Protein AF-A0A2D4ELD4-F1 (afdb_monomer)

Organism: Micrurus corallinus (NCBI:txid54390)

Radius of gyration: 29.19 Å; Cα contacts (8 Å, |Δi|>4): 204; chains: 1; bounding box: 62×41×99 Å

Secondary structure (DSSP, 8-state):
-------------EEE---PPPS---S----EEPPPPEEEEEEEETTEEEEEEEE-SSPPPEEEEEEESGGGTTT--TT-TTHHHHHHHHHHHHHHHHHHHHHHH--S-TTS-SSPEEEEEEE-TTTPPPP-HHHHHHTTTTT-S-GGGSEEEE---------S-S--HHHHS---S-S-----HHHHHHHHHHHHHHHHHHHHS-----------

Mean predicted aligned error: 17.78 Å

pLDDT: mean 70.69, std 23.07, range [27.36, 95.31]

Foldseek 3Di:
DDDDPPPDDFPFDKDFDDDDDDPDPDDDQDWDWDPFTWIWGWDDDDPDIDTDTHGDPLDATETETEAEPVVPCVQAPLPDPCRQVSVLVVLVVVVVVVLVVSVVPPPVPPNYDQAHHAEYEYAQPPNDDHDDLVVVLVVCVPRHPCSSHNYHYDYPDPPPPPPPPPPPPVVVVPDPPDDDDDPDPVVVVVVVVVVVVVVVVVVVVDDDDPDPDDDD

Structure (mmCIF, N/CA/C/O backbone):
data_AF-A0A2D4ELD4-F1
#
_entry.id   AF-A0A2D4ELD4-F1
#
loop_
_atom_site.group_PDB
_atom_site.id
_atom_site.type_symbol
_atom_site.label_atom_id
_atom_site.label_alt_id
_atom_site.label_comp_id
_atom_site.label_asym_id
_atom_site.label_entity_id
_atom_site.label_seq_id
_atom_site.pdbx_PDB_ins_code
_atom_site.Cartn_x
_atom_site.Cartn_y
_atom_site.Cartn_z
_atom_site.occupancy
_atom_site.B_iso_or_equiv
_atom_site.auth_seq_id
_atom_site.auth_comp_id
_atom_site.auth_asym_id
_atom_site.auth_atom_id
_atom_site.pdbx_PDB_model_num
ATOM 1 N N . LEU A 1 1 ? -46.818 -0.967 51.568 1.00 36.88 1 LEU A N 1
ATOM 2 C CA . LEU A 1 1 ? -46.514 -0.219 50.326 1.00 36.88 1 LEU A CA 1
ATOM 3 C C . LEU A 1 1 ? -45.011 -0.311 50.073 1.00 36.88 1 LEU A C 1
ATOM 5 O O . LEU A 1 1 ? -44.267 0.551 50.510 1.00 36.88 1 LEU A O 1
ATOM 9 N N . LEU A 1 2 ? -44.558 -1.412 49.470 1.00 29.20 2 LEU A N 1
ATOM 10 C CA . LEU A 1 2 ? -43.165 -1.604 49.054 1.00 29.20 2 LEU A CA 1
ATOM 11 C C . LEU A 1 2 ? -43.092 -1.267 47.564 1.00 29.20 2 LEU A C 1
ATOM 13 O O . LEU A 1 2 ? -43.705 -1.964 46.756 1.00 29.20 2 LEU A O 1
ATOM 17 N N . SER A 1 3 ? -42.409 -0.177 47.205 1.00 34.44 3 SER A N 1
ATOM 18 C CA . SER A 1 3 ? -42.097 0.119 45.809 1.00 34.44 3 SER A CA 1
ATOM 19 C C . SER A 1 3 ? -40.917 -0.753 45.383 1.00 34.44 3 SER A C 1
ATOM 21 O O . SER A 1 3 ? -39.808 -0.648 45.900 1.00 34.44 3 SER A O 1
ATOM 23 N N . VAL A 1 4 ? -41.174 -1.669 44.456 1.00 32.81 4 VAL A N 1
ATOM 24 C CA . VAL A 1 4 ? -40.126 -2.439 43.786 1.00 32.81 4 VAL A CA 1
ATOM 25 C C . VAL A 1 4 ? -39.600 -1.565 42.644 1.00 32.81 4 VAL A C 1
ATOM 27 O O . VAL A 1 4 ? -40.393 -1.192 41.775 1.00 32.81 4 VAL A O 1
ATOM 30 N N . PRO A 1 5 ? -38.306 -1.199 42.601 1.00 41.09 5 PRO A N 1
ATOM 31 C CA . PRO A 1 5 ? -37.755 -0.519 41.443 1.00 41.09 5 PRO A CA 1
ATOM 32 C C . PRO A 1 5 ? -37.626 -1.548 40.317 1.00 41.09 5 PRO A C 1
ATOM 34 O O . PRO A 1 5 ? -36.858 -2.505 40.409 1.00 41.09 5 PRO A O 1
ATOM 37 N N . PHE A 1 6 ? -38.417 -1.373 39.260 1.00 31.52 6 PHE A N 1
ATOM 38 C CA . PHE A 1 6 ? -38.327 -2.174 38.044 1.00 31.52 6 PHE A CA 1
ATOM 39 C C . PHE A 1 6 ? -36.999 -1.836 37.352 1.00 31.52 6 PHE A C 1
ATOM 41 O O . PHE A 1 6 ? -36.872 -0.838 36.641 1.00 31.52 6 PHE A O 1
ATOM 48 N N . LEU A 1 7 ? -35.976 -2.640 37.634 1.00 34.56 7 LEU A N 1
ATOM 49 C CA . LEU A 1 7 ? -34.669 -2.572 37.000 1.00 34.56 7 LEU A CA 1
ATOM 50 C C . LEU A 1 7 ? -34.830 -3.076 35.555 1.00 34.56 7 LEU A C 1
ATOM 52 O O . LEU A 1 7 ? -34.713 -4.268 35.280 1.00 34.56 7 LEU A O 1
ATOM 56 N N . LEU A 1 8 ? -35.175 -2.181 34.627 1.00 34.22 8 LEU A N 1
ATOM 57 C CA . LEU A 1 8 ? -35.147 -2.501 33.200 1.00 34.22 8 LEU A CA 1
ATOM 58 C C . LEU A 1 8 ? -33.696 -2.829 32.811 1.00 34.22 8 LEU A C 1
ATOM 60 O O . LEU A 1 8 ? -32.812 -1.996 33.036 1.00 34.22 8 LEU A O 1
ATOM 64 N N . PRO A 1 9 ? -33.416 -4.007 32.230 1.00 33.72 9 PRO A N 1
ATOM 65 C CA . PRO A 1 9 ? -32.076 -4.320 31.770 1.00 33.72 9 PRO A CA 1
ATOM 66 C C . PRO A 1 9 ? -31.734 -3.387 30.604 1.00 33.72 9 PRO A C 1
ATOM 68 O O . PRO A 1 9 ? -32.398 -3.383 29.568 1.00 33.72 9 PRO A O 1
ATOM 71 N N . LEU A 1 10 ? -30.687 -2.578 30.777 1.00 34.25 10 LEU A N 1
ATOM 72 C CA . LEU A 1 10 ? -30.009 -1.885 29.685 1.00 34.25 10 LEU A CA 1
ATOM 73 C C . LEU A 1 10 ? -29.454 -2.951 28.730 1.00 34.25 10 LEU A C 1
ATOM 75 O O . LEU A 1 10 ? -28.360 -3.474 28.931 1.00 34.25 10 LEU A O 1
ATOM 79 N N . VAL A 1 11 ? -30.224 -3.302 27.700 1.00 35.06 11 VAL A N 1
ATOM 80 C CA . VAL A 1 11 ? -29.763 -4.182 26.623 1.00 35.06 11 VAL A CA 1
ATOM 81 C C . VAL A 1 11 ? -28.744 -3.400 25.798 1.00 35.06 11 VAL A C 1
ATOM 83 O O . VAL A 1 11 ? -29.091 -2.602 24.930 1.00 35.06 11 VAL A O 1
ATOM 86 N N . SER A 1 12 ? -27.464 -3.589 26.111 1.00 33.62 12 SER A N 1
ATOM 87 C CA . SER A 1 12 ? -26.359 -3.013 25.352 1.00 33.62 12 SER A CA 1
ATOM 88 C C . SER A 1 12 ? -26.021 -3.951 24.191 1.00 33.62 12 SER A C 1
ATOM 90 O O . SER A 1 12 ? -25.321 -4.947 24.359 1.00 33.62 12 SER A O 1
ATOM 92 N N . ALA A 1 13 ? -26.574 -3.675 23.009 1.00 41.09 13 ALA A N 1
ATOM 93 C CA . ALA A 1 13 ? -26.257 -4.418 21.793 1.00 41.09 13 ALA A CA 1
ATOM 94 C C . ALA A 1 13 ? -25.014 -3.813 21.120 1.00 41.09 13 ALA A C 1
ATOM 96 O O . ALA A 1 13 ? -24.980 -2.621 20.807 1.00 41.09 13 ALA A O 1
ATOM 97 N N . LYS A 1 14 ? -23.986 -4.635 20.892 1.00 34.94 14 LYS A N 1
ATOM 98 C CA . LYS A 1 14 ? -22.747 -4.239 20.213 1.00 34.94 14 LYS A CA 1
ATOM 99 C C . LYS A 1 14 ? -22.919 -4.450 18.710 1.00 34.94 14 LYS A C 1
ATOM 101 O O . LYS A 1 14 ? -22.847 -5.578 18.235 1.00 34.94 14 LYS A O 1
ATOM 106 N N . VAL A 1 15 ? -23.151 -3.374 17.961 1.00 39.78 15 VAL A N 1
ATOM 107 C CA . VAL A 1 15 ? -23.242 -3.432 16.493 1.00 39.78 15 VAL A CA 1
ATOM 108 C C . VAL A 1 15 ? -21.879 -3.063 15.906 1.00 39.78 15 VAL A C 1
ATOM 110 O O . VAL A 1 15 ? -21.360 -1.972 16.154 1.00 39.78 15 VAL A O 1
ATOM 113 N N . CYS A 1 16 ? -21.273 -3.991 15.162 1.00 33.97 16 CYS A N 1
ATOM 114 C CA . CYS A 1 16 ? -20.028 -3.763 14.431 1.00 33.97 16 CYS A CA 1
ATOM 115 C C . CYS A 1 16 ? -20.382 -3.279 13.018 1.00 33.97 16 CYS A C 1
ATOM 117 O O . CYS A 1 16 ? -20.839 -4.064 12.193 1.00 33.97 16 CYS A O 1
ATOM 119 N N . GLY A 1 17 ? -20.249 -1.976 12.764 1.00 36.72 17 GLY A N 1
ATOM 120 C CA . GLY A 1 17 ? -20.479 -1.403 11.438 1.00 36.72 17 GLY A CA 1
ATOM 121 C C . GLY A 1 17 ? -19.235 -1.556 10.566 1.00 36.72 17 GLY A C 1
ATOM 122 O O . GLY A 1 17 ? -18.156 -1.111 10.958 1.00 36.72 17 GLY A O 1
ATOM 123 N N . TYR A 1 18 ? -19.376 -2.168 9.391 1.00 37.66 18 TYR A N 1
ATOM 124 C CA . TYR A 1 18 ? -18.369 -2.081 8.336 1.00 37.66 18 TYR A CA 1
ATOM 125 C C . TYR A 1 18 ? -18.560 -0.753 7.600 1.00 37.66 18 TYR A C 1
ATOM 127 O O . TYR A 1 18 ? -19.674 -0.407 7.217 1.00 37.66 18 TYR A O 1
ATOM 135 N N . SER A 1 19 ? -17.487 0.017 7.437 1.00 40.38 19 SER A N 1
ATOM 136 C CA . SER A 1 19 ? -17.471 1.153 6.521 1.00 40.38 19 SER A CA 1
ATOM 137 C C . SER A 1 19 ? -17.323 0.618 5.097 1.00 40.38 19 SER A C 1
ATOM 139 O O . SER A 1 19 ? -16.260 0.098 4.752 1.00 40.38 19 SER A O 1
ATOM 141 N N . GLU A 1 20 ? -18.378 0.714 4.289 1.00 33.44 20 GLU A N 1
ATOM 142 C CA . GLU A 1 20 ? -18.279 0.524 2.841 1.00 33.44 20 GLU A CA 1
ATOM 143 C C . GLU A 1 20 ? -17.456 1.676 2.255 1.00 33.44 20 GLU A C 1
ATOM 145 O O . GLU A 1 20 ? -17.732 2.849 2.514 1.00 33.44 20 GLU A O 1
ATOM 150 N N . VAL A 1 21 ? -16.406 1.338 1.506 1.00 39.34 21 VAL A N 1
ATOM 151 C CA . VAL A 1 21 ? -15.649 2.312 0.715 1.00 39.34 21 VAL A CA 1
ATOM 152 C C . VAL A 1 21 ? -16.499 2.615 -0.524 1.00 39.34 21 VAL A C 1
ATOM 154 O O . VAL A 1 21 ? -16.834 1.675 -1.247 1.00 39.34 21 VAL A O 1
ATOM 157 N N . PRO A 1 22 ? -16.909 3.873 -0.767 1.00 32.88 22 PRO A N 1
ATOM 158 C CA . PRO A 1 22 ? -17.771 4.191 -1.896 1.00 32.88 22 PRO A CA 1
ATOM 159 C C . PRO A 1 22 ? -17.071 3.865 -3.229 1.00 32.88 22 PRO A C 1
ATOM 161 O O . PRO A 1 22 ? -15.888 4.162 -3.384 1.00 32.88 22 PRO A O 1
ATOM 164 N N . PRO A 1 23 ? -17.787 3.308 -4.224 1.00 34.88 23 PRO A N 1
ATOM 165 C CA . PRO A 1 23 ? -17.206 2.862 -5.496 1.00 34.88 23 PRO A CA 1
ATOM 166 C C . PRO A 1 23 ? -16.786 4.002 -6.447 1.00 34.88 23 PRO A C 1
ATOM 168 O O . PRO A 1 23 ? -16.441 3.739 -7.594 1.00 34.88 23 PRO A O 1
ATOM 171 N N . HIS A 1 24 ? -16.815 5.262 -6.004 1.00 33.91 24 HIS A N 1
ATOM 172 C CA . HIS A 1 24 ? -16.542 6.437 -6.834 1.00 33.91 24 HIS A CA 1
ATOM 173 C C . HIS A 1 24 ? -15.467 7.342 -6.213 1.00 33.91 24 HIS A C 1
ATOM 175 O O . HIS A 1 24 ? -15.699 8.504 -5.904 1.00 33.91 24 HIS A O 1
ATOM 181 N N . CYS A 1 25 ? -14.254 6.822 -6.053 1.00 36.59 25 CYS A N 1
ATOM 182 C CA . CYS A 1 25 ? -13.061 7.662 -5.937 1.00 36.59 25 CYS A CA 1
ATOM 183 C C . CYS A 1 25 ? -12.249 7.516 -7.226 1.00 36.59 25 CYS A C 1
ATOM 185 O O . CYS A 1 25 ? -11.195 6.895 -7.249 1.00 36.59 25 CYS A O 1
ATOM 187 N N . GLN A 1 26 ? -12.793 8.035 -8.328 1.00 35.34 26 GLN A N 1
ATOM 188 C CA . GLN A 1 26 ? -11.991 8.381 -9.498 1.00 35.34 26 GLN A CA 1
ATOM 189 C C . GLN A 1 26 ? -11.556 9.838 -9.323 1.00 35.34 26 GLN A C 1
ATOM 191 O O . GLN A 1 26 ? -12.389 10.682 -9.005 1.00 35.34 26 GLN A O 1
ATOM 196 N N . ALA A 1 27 ? -10.266 10.099 -9.536 1.00 34.25 27 ALA A N 1
ATOM 197 C CA . ALA A 1 27 ? -9.602 11.401 -9.464 1.00 34.25 27 ALA A CA 1
ATOM 198 C C . ALA A 1 27 ? -9.399 11.971 -8.050 1.00 34.25 27 ALA A C 1
ATOM 200 O O . ALA A 1 27 ? -10.197 12.754 -7.555 1.00 34.25 27 ALA A O 1
ATOM 201 N N . VAL A 1 28 ? -8.307 11.563 -7.403 1.00 27.36 28 VAL A N 1
ATOM 202 C CA . VAL A 1 28 ? -7.087 12.354 -7.120 1.00 27.36 28 VAL A CA 1
ATOM 203 C C . VAL A 1 28 ? -6.057 11.310 -6.672 1.00 27.36 28 VAL A C 1
ATOM 205 O O . VAL A 1 28 ? -6.444 10.384 -5.961 1.00 27.36 28 VAL A O 1
ATOM 208 N N . ASN A 1 29 ? -4.776 11.442 -7.037 1.00 38.19 29 ASN A N 1
ATOM 209 C CA . ASN A 1 29 ? -3.648 10.703 -6.438 1.00 38.19 29 ASN A CA 1
ATOM 210 C C . ASN A 1 29 ? -3.524 11.028 -4.933 1.00 38.19 29 ASN A C 1
ATOM 212 O O . ASN A 1 29 ? -2.570 11.660 -4.485 1.00 38.19 29 ASN A O 1
ATOM 216 N N . SER A 1 30 ? -4.553 10.702 -4.157 1.00 42.53 30 SER A N 1
ATOM 217 C CA . SER A 1 30 ? -4.676 11.000 -2.744 1.00 42.53 30 SER A CA 1
ATOM 218 C C . SER A 1 30 ? -4.534 9.700 -1.977 1.00 42.53 30 SER A C 1
ATOM 220 O O . SER A 1 30 ? -5.268 8.738 -2.180 1.00 42.53 30 SER A O 1
ATOM 222 N N . PHE A 1 31 ? -3.536 9.682 -1.106 1.00 49.78 31 PHE A N 1
ATOM 223 C CA . PHE A 1 31 ? -3.329 8.670 -0.086 1.00 49.78 31 PHE A CA 1
ATOM 224 C C . PHE A 1 31 ? -4.636 8.445 0.693 1.00 49.78 31 PHE A C 1
ATOM 226 O O . PHE A 1 31 ? -5.111 9.349 1.387 1.00 49.78 31 PHE A O 1
ATOM 233 N N . VAL A 1 32 ? -5.230 7.252 0.579 1.00 56.06 32 VAL A N 1
ATOM 234 C CA . VAL A 1 32 ? -6.481 6.918 1.272 1.00 56.06 32 VAL A CA 1
ATOM 235 C C . VAL A 1 32 ? -6.143 6.146 2.541 1.00 56.06 32 VAL A C 1
ATOM 237 O O . VAL A 1 32 ? -5.843 4.950 2.520 1.00 56.06 32 VAL A O 1
ATOM 240 N N . SER A 1 33 ? -6.224 6.822 3.688 1.00 57.97 33 SER A N 1
ATOM 241 C CA . SER A 1 33 ? -6.280 6.119 4.967 1.00 57.97 33 SER A CA 1
ATOM 242 C C . SER A 1 33 ? -7.662 5.484 5.116 1.00 57.97 33 SER A C 1
ATOM 244 O O . SER A 1 33 ? -8.698 6.139 4.976 1.00 57.97 33 SER A O 1
ATOM 246 N N . ILE A 1 34 ? -7.699 4.174 5.365 1.00 64.25 34 ILE A N 1
ATOM 247 C CA . ILE A 1 34 ? -8.971 3.464 5.533 1.00 64.25 34 ILE A CA 1
ATOM 248 C C . ILE A 1 34 ? -9.661 4.035 6.782 1.00 64.25 34 ILE A C 1
ATOM 250 O O . ILE A 1 34 ? -9.017 4.116 7.836 1.00 64.25 34 ILE A O 1
ATOM 254 N N . PRO A 1 35 ? -10.951 4.422 6.704 1.00 64.81 35 PRO A N 1
ATOM 255 C CA . PRO A 1 35 ? -11.650 5.033 7.825 1.00 64.81 35 PRO A CA 1
ATOM 256 C C . PRO A 1 35 ? -11.578 4.137 9.061 1.00 64.81 35 PRO A C 1
ATOM 258 O O . PRO A 1 35 ? -11.745 2.915 8.996 1.00 64.81 35 PRO A O 1
ATOM 261 N N . SER A 1 36 ? -11.311 4.760 10.209 1.00 70.81 36 SER A N 1
ATOM 262 C CA . SER A 1 36 ? -11.137 4.044 11.465 1.00 70.81 36 SER A CA 1
ATOM 263 C C . SER A 1 36 ? -12.384 3.226 11.796 1.00 70.81 36 SER A C 1
ATOM 265 O O . SER A 1 36 ? -13.529 3.664 11.640 1.00 70.81 36 SER A O 1
ATOM 267 N N . ARG A 1 37 ? -12.172 1.988 12.247 1.00 81.50 37 ARG A N 1
ATOM 268 C CA . ARG A 1 37 ? -13.283 1.129 12.658 1.00 81.50 37 ARG A CA 1
ATOM 269 C C . ARG A 1 37 ? -13.837 1.639 13.982 1.00 81.50 37 ARG A C 1
ATOM 271 O O . ARG A 1 37 ? -13.091 1.938 14.915 1.00 81.50 37 ARG A O 1
ATOM 278 N N . HIS A 1 38 ? -15.157 1.694 14.068 1.00 85.50 38 HIS A N 1
ATOM 279 C CA . HIS A 1 38 ? -15.871 2.125 15.260 1.00 85.50 38 HIS A CA 1
ATOM 280 C C . HIS A 1 38 ? -16.809 1.018 15.729 1.00 85.50 38 HIS A C 1
ATOM 282 O O . HIS A 1 38 ? -17.343 0.251 14.929 1.00 85.50 38 HIS A O 1
ATOM 288 N N . VAL A 1 39 ? -17.050 0.969 17.033 1.00 89.62 39 VAL A N 1
ATOM 289 C CA . VAL A 1 39 ? -18.194 0.257 17.604 1.00 89.62 39 VAL A CA 1
ATOM 290 C C . VAL A 1 39 ? -19.265 1.270 17.980 1.00 89.62 39 VAL A C 1
ATOM 292 O O . VAL A 1 39 ? -18.962 2.362 18.458 1.00 89.62 39 VAL A O 1
ATOM 295 N N . GLY A 1 40 ? -20.524 0.930 17.720 1.00 90.25 40 GLY A N 1
ATOM 296 C CA . GLY A 1 40 ? -21.661 1.741 18.136 1.00 90.25 40 GLY A CA 1
ATOM 297 C C . GLY A 1 40 ? -22.172 1.278 19.493 1.00 90.25 40 GLY A C 1
ATOM 298 O O . GLY A 1 40 ? -22.533 0.112 19.641 1.00 90.25 40 GLY A O 1
ATOM 299 N N . LEU A 1 41 ? -22.230 2.184 20.466 1.00 92.56 41 LEU A N 1
ATOM 300 C CA . LEU A 1 41 ? -23.009 1.998 21.681 1.00 92.56 41 LEU A CA 1
ATOM 301 C C . LEU A 1 41 ? -24.417 2.535 21.436 1.00 92.56 41 LEU A C 1
ATOM 303 O O . LEU A 1 41 ? -24.623 3.731 21.224 1.00 92.56 41 LEU A O 1
ATOM 307 N N . LEU A 1 42 ? -25.382 1.628 21.424 1.00 94.06 42 LEU A N 1
ATOM 308 C CA . LEU A 1 42 ? -26.770 1.943 21.157 1.00 94.06 42 LEU A CA 1
ATOM 309 C C . LEU A 1 42 ? -27.526 2.202 22.466 1.00 94.06 42 LEU A C 1
ATOM 311 O O . LEU A 1 42 ? -27.646 1.317 23.308 1.00 94.06 42 LEU A O 1
ATOM 315 N N . HIS A 1 43 ? -28.078 3.403 22.610 1.00 92.50 43 HIS A N 1
ATOM 316 C CA . HIS A 1 43 ? -29.010 3.762 23.670 1.00 92.50 43 HIS A CA 1
ATOM 317 C C . HIS A 1 43 ? -30.436 3.789 23.124 1.00 92.50 43 HIS A C 1
ATOM 319 O O . HIS A 1 43 ? -30.748 4.565 22.218 1.00 92.50 43 HIS A O 1
ATOM 325 N N . ILE A 1 44 ? -31.307 2.971 23.707 1.00 94.25 44 ILE A N 1
ATOM 326 C CA . ILE A 1 44 ? -32.741 2.964 23.420 1.00 94.25 44 ILE A CA 1
ATOM 327 C C . ILE A 1 44 ? -33.454 3.444 24.679 1.00 94.25 44 ILE A C 1
ATOM 329 O O . ILE A 1 44 ? -33.272 2.873 25.753 1.00 94.25 44 ILE A O 1
ATOM 333 N N . LYS A 1 45 ? -34.246 4.509 24.551 1.00 93.19 45 LYS A N 1
ATOM 334 C CA . LYS A 1 45 ? -35.138 4.980 25.612 1.00 93.19 45 LYS A CA 1
ATOM 335 C C . LYS A 1 45 ? -36.487 5.323 24.993 1.00 93.19 45 LYS A C 1
ATOM 337 O O . LYS A 1 45 ? -36.564 6.163 24.096 1.00 93.19 45 LYS A O 1
ATOM 342 N N . ASP A 1 46 ? -37.533 4.652 25.458 1.00 92.56 46 ASP A N 1
ATOM 343 C CA . ASP A 1 46 ? -38.879 4.709 24.884 1.00 92.56 46 ASP A CA 1
ATOM 344 C C . ASP A 1 46 ? -38.858 4.401 23.372 1.00 92.56 46 ASP A C 1
ATOM 346 O O . ASP A 1 46 ? -38.443 3.320 22.961 1.00 92.56 46 ASP A O 1
ATOM 350 N N . LYS A 1 47 ? -39.260 5.364 22.533 1.00 90.94 47 LYS A N 1
ATOM 351 C CA . LYS A 1 47 ? -39.215 5.293 21.060 1.00 90.94 47 LYS A CA 1
ATOM 352 C C . LYS A 1 47 ? -38.037 6.068 20.450 1.00 90.94 47 LYS A C 1
ATOM 354 O O . LYS A 1 47 ? -38.036 6.334 19.251 1.00 90.94 47 LYS A O 1
ATOM 359 N N . LYS A 1 48 ? -37.059 6.493 21.258 1.00 91.25 48 LYS A N 1
ATOM 360 C CA . LYS A 1 48 ? -35.887 7.255 20.803 1.00 91.25 48 LYS A CA 1
ATOM 361 C C . LYS A 1 48 ? -34.644 6.372 20.817 1.00 91.25 48 LYS A C 1
ATOM 363 O O . LYS A 1 48 ? -34.318 5.741 21.822 1.00 91.25 48 LYS A O 1
ATOM 368 N N . MET A 1 49 ? -33.939 6.375 19.693 1.00 93.62 49 MET A N 1
ATOM 369 C CA . MET A 1 49 ? -32.706 5.629 19.466 1.00 93.62 49 MET A CA 1
ATOM 370 C C . MET A 1 49 ? -31.545 6.618 19.328 1.00 93.62 49 MET A C 1
ATOM 372 O O . MET A 1 49 ? -31.627 7.558 18.539 1.00 93.62 49 MET A O 1
ATOM 376 N N . LYS A 1 50 ? -30.461 6.425 20.084 1.00 94.06 50 LYS A N 1
ATOM 377 C CA . LYS A 1 50 ? -29.227 7.214 19.968 1.00 94.06 50 LYS A CA 1
ATOM 378 C C . LYS A 1 50 ? -28.033 6.277 19.869 1.00 94.06 50 LYS A C 1
ATOM 380 O O . LYS A 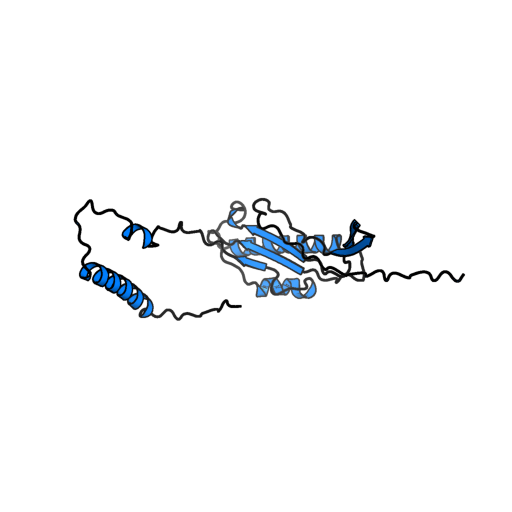1 50 ? -27.812 5.469 20.762 1.00 94.06 50 LYS A O 1
ATOM 385 N N . VAL A 1 51 ? -27.240 6.411 18.811 1.00 93.69 51 VAL A N 1
ATOM 386 C CA . VAL A 1 51 ? -25.993 5.654 18.640 1.00 93.69 51 VAL A CA 1
ATOM 387 C C . VAL A 1 51 ? -24.815 6.559 18.975 1.00 93.69 51 VAL A C 1
ATOM 389 O O . VAL A 1 51 ? -24.622 7.595 18.342 1.00 93.69 51 VAL A O 1
ATOM 392 N N . GLN A 1 52 ? -24.012 6.166 19.957 1.00 93.88 52 GLN A N 1
ATOM 393 C CA . GLN A 1 52 ? -22.723 6.778 20.252 1.00 93.88 52 GLN A CA 1
ATOM 394 C C . GLN A 1 52 ? -21.619 5.974 19.562 1.00 93.88 52 GLN A C 1
ATOM 396 O O . GLN A 1 52 ? -21.483 4.775 19.789 1.00 93.88 52 GLN A O 1
ATOM 401 N N . LYS A 1 53 ? -20.816 6.623 18.717 1.00 93.12 53 LYS A N 1
ATOM 402 C CA . LYS A 1 53 ? -19.669 5.982 18.060 1.00 93.12 53 LYS A CA 1
ATOM 403 C C . LYS A 1 53 ? -18.468 5.990 19.006 1.00 93.12 53 LYS A C 1
ATOM 405 O O . LYS A 1 53 ? -18.130 7.034 19.554 1.00 93.12 53 LYS A O 1
ATOM 410 N N . ILE A 1 54 ? -17.821 4.841 19.172 1.00 89.62 54 ILE A N 1
ATOM 411 C CA . ILE A 1 54 ? -16.599 4.675 19.962 1.00 89.62 54 ILE A CA 1
ATOM 412 C C . ILE A 1 54 ? -15.517 4.115 19.024 1.00 89.62 54 ILE A C 1
ATOM 414 O O . ILE A 1 54 ? -15.705 3.023 18.480 1.00 89.62 54 ILE A O 1
ATOM 418 N N . PRO A 1 55 ? -14.409 4.837 18.787 1.00 87.50 55 PRO A N 1
ATOM 419 C CA . PRO A 1 55 ? -13.343 4.365 17.909 1.00 87.50 55 PRO A CA 1
ATOM 420 C C . PRO A 1 55 ? -12.597 3.185 18.537 1.00 87.50 55 PRO A C 1
ATOM 422 O O . PRO A 1 55 ? -12.313 3.172 19.737 1.00 87.50 55 PRO A O 1
ATOM 425 N N . LEU A 1 56 ? -12.263 2.187 17.720 1.00 86.44 56 LEU A N 1
ATOM 426 C CA . LEU A 1 56 ? -11.457 1.057 18.161 1.00 86.44 56 LEU A CA 1
ATOM 427 C C . LEU A 1 56 ? -9.972 1.409 18.119 1.00 86.44 56 LEU A C 1
ATOM 429 O O . LEU A 1 56 ? -9.420 1.725 17.071 1.00 86.44 56 LEU A O 1
ATOM 433 N N . GLN A 1 57 ? -9.319 1.280 19.268 1.00 83.56 57 GLN A N 1
ATOM 434 C CA . GLN A 1 57 ? -7.892 1.554 19.438 1.00 83.56 57 GLN A CA 1
ATOM 435 C C . GLN A 1 57 ? -6.983 0.359 19.103 1.00 83.56 57 GLN A C 1
ATOM 437 O O . GLN A 1 57 ? -5.787 0.526 18.905 1.00 83.56 57 GLN A O 1
ATOM 442 N N . THR A 1 58 ? -7.539 -0.854 19.046 1.00 85.00 58 THR A N 1
ATOM 443 C CA . THR A 1 58 ? -6.795 -2.109 18.824 1.00 85.00 58 THR A CA 1
ATOM 444 C C . THR A 1 58 ? -6.652 -2.479 17.348 1.00 85.00 58 THR A C 1
ATOM 446 O O . THR A 1 58 ? -6.119 -3.535 17.012 1.00 85.00 58 THR A O 1
ATOM 449 N N . VAL A 1 59 ? -7.190 -1.660 16.446 1.00 86.44 59 VAL A N 1
ATOM 450 C CA . VAL A 1 59 ? -7.219 -1.968 15.017 1.00 86.44 59 VAL A CA 1
ATOM 451 C C . VAL A 1 59 ? -5.865 -1.631 14.411 1.00 86.44 59 VAL A C 1
ATOM 453 O O . VAL A 1 59 ? -5.364 -0.515 14.556 1.00 86.44 59 VAL A O 1
ATOM 456 N N . ARG A 1 60 ? -5.279 -2.615 13.721 1.00 88.69 60 ARG A N 1
ATOM 457 C CA . ARG A 1 60 ? -4.045 -2.435 12.957 1.00 88.69 60 ARG A CA 1
ATOM 458 C C . ARG A 1 60 ? -4.293 -1.408 11.840 1.00 88.69 60 ARG A C 1
ATOM 460 O O . ARG A 1 60 ? -5.239 -1.613 11.074 1.00 88.69 60 ARG A O 1
ATOM 467 N N . PRO A 1 61 ? -3.488 -0.336 11.739 1.00 86.94 61 PRO A N 1
ATOM 468 C CA . PRO A 1 61 ? -3.583 0.619 10.641 1.00 86.94 61 PRO A CA 1
ATOM 469 C C . PRO A 1 61 ? -3.478 -0.075 9.286 1.00 86.94 61 PRO A C 1
ATOM 471 O O . PRO A 1 61 ? -2.691 -1.013 9.131 1.00 86.94 61 PRO A O 1
ATOM 474 N N . PHE A 1 62 ? -4.260 0.393 8.317 1.00 89.94 62 PHE A N 1
ATOM 475 C CA . PHE A 1 62 ? -4.195 -0.072 6.939 1.00 89.94 62 PHE A CA 1
ATOM 476 C C . PHE A 1 62 ? -4.139 1.126 5.995 1.00 89.94 62 PHE A C 1
ATOM 478 O O . PHE A 1 62 ? -5.034 1.974 6.009 1.00 89.94 62 PHE A O 1
ATOM 485 N N . TYR A 1 63 ? -3.075 1.175 5.203 1.00 90.31 63 TYR A N 1
ATOM 486 C CA . TYR A 1 63 ? -2.797 2.227 4.238 1.00 90.31 63 TYR A CA 1
ATOM 487 C C . TYR A 1 63 ? -2.901 1.663 2.833 1.00 90.31 63 TYR A C 1
ATOM 489 O O . TYR A 1 63 ? -2.318 0.616 2.538 1.00 90.31 63 TYR A O 1
ATOM 497 N N . LEU A 1 64 ? -3.663 2.351 1.989 1.00 90.31 64 LEU A N 1
ATOM 498 C CA . LEU A 1 64 ? -3.859 1.974 0.603 1.00 90.31 64 LEU A CA 1
ATOM 499 C C . LEU A 1 64 ? -3.642 3.185 -0.294 1.00 90.31 64 LEU A C 1
ATOM 501 O O . LEU A 1 64 ? -4.159 4.271 -0.032 1.00 90.31 64 LEU A O 1
ATOM 505 N N . GLU A 1 65 ? -2.892 2.975 -1.366 1.00 90.25 65 GLU A N 1
ATOM 506 C CA . GLU A 1 65 ? -2.665 3.999 -2.372 1.00 90.25 65 GLU A CA 1
ATOM 507 C C . GLU A 1 65 ? -2.650 3.388 -3.768 1.00 90.25 65 GLU A C 1
ATOM 509 O O . GLU A 1 65 ? -2.133 2.287 -3.970 1.00 90.25 65 GLU A O 1
ATOM 514 N N . ASP A 1 66 ? -3.239 4.110 -4.715 1.00 91.06 66 ASP A N 1
ATOM 515 C CA . ASP A 1 66 ? -3.289 3.735 -6.120 1.00 91.06 66 ASP A CA 1
ATOM 516 C C . ASP A 1 66 ? -2.271 4.589 -6.890 1.00 91.06 66 ASP A C 1
ATOM 518 O O . ASP A 1 66 ? -2.181 5.801 -6.694 1.00 91.06 66 ASP A O 1
ATOM 522 N N . LEU A 1 67 ? -1.493 3.948 -7.757 1.00 90.69 67 LEU A N 1
ATOM 523 C CA . LEU A 1 67 ? -0.502 4.573 -8.620 1.00 90.69 67 LEU A CA 1
ATOM 524 C C . LEU A 1 67 ? -0.778 4.172 -10.064 1.00 90.69 67 LEU A C 1
ATOM 526 O O . LEU A 1 67 ? -0.693 2.993 -10.407 1.00 90.69 67 LEU A O 1
ATOM 530 N N . VAL A 1 68 ? -1.045 5.156 -10.916 1.00 91.19 68 VAL A N 1
ATOM 531 C CA . VAL A 1 68 ? -1.180 4.952 -12.359 1.00 91.19 68 VAL A CA 1
ATOM 532 C C . VAL A 1 68 ? 0.126 5.351 -13.037 1.00 91.19 68 VAL A C 1
ATOM 534 O O . VAL A 1 68 ? 0.541 6.509 -12.968 1.00 91.19 68 VAL A O 1
ATOM 537 N N . LEU A 1 69 ? 0.801 4.392 -13.680 1.00 89.44 69 LEU A N 1
ATOM 538 C CA . LEU A 1 69 ? 2.075 4.671 -14.354 1.00 89.44 69 LEU A CA 1
ATOM 539 C C . LEU A 1 69 ? 1.882 5.549 -15.597 1.00 89.44 69 LEU A C 1
ATOM 541 O O . LEU A 1 69 ? 2.707 6.421 -15.859 1.00 89.44 69 LEU A O 1
ATOM 545 N N . ALA A 1 70 ? 0.769 5.370 -16.314 1.00 86.38 70 ALA A N 1
ATOM 546 C CA . ALA A 1 70 ? 0.438 6.145 -17.509 1.00 86.38 70 ALA A CA 1
ATOM 547 C C . ALA A 1 70 ? 0.253 7.652 -17.238 1.00 86.38 70 ALA A C 1
ATOM 549 O O . ALA A 1 70 ? 0.569 8.461 -18.105 1.00 86.38 70 ALA A O 1
ATOM 550 N N . ASP A 1 71 ? -0.196 8.034 -16.036 1.00 86.38 71 ASP A N 1
ATOM 551 C CA . ASP A 1 71 ? -0.421 9.439 -15.661 1.00 86.38 71 ASP A CA 1
ATOM 552 C C . ASP A 1 71 ? 0.889 10.228 -15.485 1.00 86.38 71 ASP A C 1
ATOM 554 O O . ASP A 1 71 ? 0.880 11.455 -15.464 1.00 86.38 71 ASP A O 1
ATOM 558 N N . ASN A 1 72 ? 2.023 9.535 -15.346 1.00 82.06 72 ASN A N 1
ATOM 559 C CA . ASN A 1 72 ? 3.325 10.121 -15.033 1.00 82.06 72 ASN A CA 1
ATOM 560 C C . ASN A 1 72 ? 4.317 9.901 -16.188 1.00 82.06 72 ASN A C 1
ATOM 562 O O . ASN A 1 72 ? 5.443 9.439 -15.982 1.00 82.06 72 ASN A O 1
ATOM 566 N N . SER A 1 73 ? 3.898 10.232 -17.413 1.00 74.75 73 SER A N 1
ATOM 567 C CA . SER A 1 73 ? 4.699 10.067 -18.637 1.00 74.75 73 SER A CA 1
ATOM 568 C C . SER A 1 73 ? 6.043 10.803 -18.611 1.00 74.75 73 SER A C 1
ATOM 570 O O . SER A 1 73 ? 6.984 10.387 -19.282 1.00 74.75 73 SER A O 1
ATOM 572 N N . ASP A 1 74 ? 6.153 11.867 -17.814 1.00 78.50 74 ASP A N 1
ATOM 573 C CA . ASP A 1 74 ? 7.385 12.652 -17.671 1.00 78.50 74 ASP A CA 1
ATOM 574 C C . ASP A 1 74 ? 8.468 11.899 -16.878 1.00 78.50 74 ASP A C 1
ATOM 576 O O . ASP A 1 74 ? 9.663 12.126 -17.066 1.00 78.50 74 ASP A O 1
ATOM 580 N N . LEU A 1 75 ? 8.050 10.993 -15.988 1.00 78.06 75 LEU A N 1
ATOM 581 C CA . LEU A 1 75 ? 8.929 10.212 -15.116 1.00 78.06 75 LEU A CA 1
ATOM 582 C C . LEU A 1 75 ? 9.172 8.800 -15.660 1.00 78.06 75 LEU A C 1
ATOM 584 O O . LEU A 1 75 ? 10.250 8.233 -15.458 1.00 78.06 75 LEU A O 1
ATOM 588 N N . PHE A 1 76 ? 8.187 8.228 -16.357 1.00 84.81 76 PHE A N 1
ATOM 589 C CA . PHE A 1 76 ? 8.230 6.851 -16.839 1.00 84.81 76 PHE A CA 1
ATOM 590 C C . PHE A 1 76 ? 8.128 6.803 -18.362 1.00 84.81 76 PHE A C 1
ATOM 592 O O . PHE A 1 76 ? 7.050 6.909 -18.940 1.00 84.81 76 PHE A O 1
ATOM 599 N N . LEU A 1 77 ? 9.270 6.580 -19.011 1.00 82.06 77 LEU A N 1
ATOM 600 C CA . LEU A 1 77 ? 9.353 6.360 -20.454 1.00 82.06 77 LEU A CA 1
ATOM 601 C C . LEU A 1 77 ? 9.371 4.850 -20.742 1.00 82.06 77 LEU A C 1
ATOM 603 O O . LEU A 1 77 ? 10.366 4.207 -20.393 1.00 82.06 77 LEU A O 1
ATOM 607 N N . PRO A 1 78 ? 8.332 4.274 -21.382 1.00 78.19 78 PRO A N 1
ATOM 608 C CA . PRO A 1 78 ? 8.250 2.832 -21.641 1.00 78.19 78 PRO A CA 1
ATOM 609 C C . PRO A 1 78 ? 9.436 2.281 -22.444 1.00 78.19 78 PRO A C 1
ATOM 611 O O . PRO A 1 78 ? 9.889 1.169 -22.195 1.00 78.19 78 PRO A O 1
ATOM 614 N N . ASP A 1 79 ? 9.978 3.084 -23.362 1.00 80.81 79 ASP A N 1
ATOM 615 C CA . ASP A 1 79 ? 11.063 2.677 -24.264 1.00 80.81 79 ASP A CA 1
ATOM 616 C C . ASP A 1 79 ? 12.442 2.631 -23.586 1.00 80.81 79 ASP A C 1
ATOM 618 O O . ASP A 1 79 ? 13.421 2.150 -24.164 1.00 80.81 79 ASP A O 1
ATOM 622 N N . ASN A 1 80 ? 12.562 3.145 -22.358 1.00 85.81 80 ASN A N 1
ATOM 623 C CA . ASN A 1 80 ? 13.838 3.176 -21.661 1.00 85.81 80 ASN A CA 1
ATOM 624 C C . ASN A 1 80 ? 14.116 1.816 -20.993 1.00 85.81 80 ASN A C 1
ATOM 626 O O . ASN A 1 80 ? 13.364 1.409 -20.108 1.00 85.81 80 ASN A O 1
ATOM 630 N N . PRO A 1 81 ? 15.247 1.143 -21.284 1.00 84.00 81 PRO A N 1
ATOM 631 C CA . PRO A 1 81 ? 15.580 -0.143 -20.663 1.00 84.00 81 PRO A CA 1
ATOM 632 C C . PRO A 1 81 ? 15.744 -0.073 -19.134 1.00 84.00 81 PRO A C 1
ATOM 634 O O . PRO A 1 81 ? 15.734 -1.102 -18.462 1.00 84.00 81 PRO A O 1
ATOM 637 N N . LYS A 1 82 ? 15.912 1.127 -18.560 1.00 89.12 82 LYS A N 1
ATOM 638 C CA . LYS A 1 82 ? 16.011 1.342 -17.108 1.00 89.12 82 LYS A CA 1
ATOM 639 C C . LYS A 1 82 ? 14.682 1.714 -16.446 1.00 89.12 82 LYS A C 1
ATOM 641 O O . LYS A 1 82 ? 14.662 1.879 -15.228 1.00 89.12 82 LYS A O 1
ATOM 646 N N . VAL A 1 83 ? 13.580 1.820 -17.193 1.00 90.19 83 VAL A N 1
ATOM 647 C CA . VAL A 1 83 ? 12.287 2.281 -16.660 1.00 90.19 83 VAL A CA 1
ATOM 648 C C . VAL A 1 83 ? 11.799 1.427 -15.491 1.00 90.19 83 VAL A C 1
ATOM 650 O O . VAL A 1 83 ? 11.347 1.964 -14.486 1.00 90.19 83 VAL A O 1
ATOM 653 N N . THR A 1 84 ? 11.993 0.108 -15.547 1.00 91.31 84 THR A N 1
ATOM 654 C CA . THR A 1 84 ? 11.593 -0.816 -14.476 1.00 91.31 84 THR A CA 1
ATOM 655 C C . THR A 1 84 ? 12.305 -0.520 -13.155 1.00 91.31 84 THR A C 1
ATOM 657 O O . THR A 1 84 ? 11.705 -0.661 -12.091 1.00 91.31 84 THR A O 1
ATOM 660 N N . GLN A 1 85 ? 13.570 -0.083 -13.203 1.00 91.88 85 GLN A N 1
ATOM 661 C CA . GLN A 1 85 ? 14.321 0.307 -12.003 1.00 91.88 85 GLN A CA 1
ATOM 662 C C . GLN A 1 85 ? 13.778 1.618 -11.434 1.00 91.88 85 GLN A C 1
ATOM 664 O O . GLN A 1 85 ? 13.502 1.686 -10.243 1.00 91.88 85 GLN A O 1
ATOM 669 N N . VAL A 1 86 ? 13.522 2.604 -12.297 1.00 92.31 86 VAL A N 1
ATOM 670 C CA . VAL A 1 86 ? 12.939 3.896 -11.901 1.00 92.31 86 VAL A CA 1
ATOM 671 C C . VAL A 1 86 ? 11.558 3.708 -11.262 1.00 92.31 86 VAL A C 1
ATOM 673 O O . VAL A 1 86 ? 11.286 4.273 -10.206 1.00 92.31 86 VAL A O 1
ATOM 676 N N . ILE A 1 87 ? 10.704 2.857 -11.842 1.00 92.69 87 ILE A N 1
ATOM 677 C CA . ILE A 1 87 ? 9.392 2.509 -11.274 1.00 92.69 87 ILE A CA 1
ATOM 678 C C . ILE A 1 87 ? 9.554 1.830 -9.911 1.00 92.69 87 ILE A C 1
ATOM 680 O O . ILE A 1 87 ? 8.817 2.137 -8.974 1.00 92.69 87 ILE A O 1
ATOM 684 N N . GLN A 1 88 ? 10.506 0.901 -9.784 1.00 93.75 88 GLN A N 1
ATOM 685 C CA . GLN A 1 88 ? 10.768 0.217 -8.520 1.00 93.75 88 GLN A CA 1
ATOM 686 C C . GLN A 1 88 ? 11.220 1.202 -7.435 1.00 93.75 88 GLN A C 1
ATOM 688 O O . GLN A 1 88 ? 10.733 1.116 -6.308 1.00 93.75 88 GLN A O 1
ATOM 693 N N . ASP A 1 89 ? 12.113 2.132 -7.769 1.00 93.56 89 ASP A N 1
ATOM 694 C CA . ASP A 1 89 ? 12.622 3.153 -6.851 1.00 93.56 89 ASP A CA 1
ATOM 695 C C . ASP A 1 89 ? 11.513 4.109 -6.408 1.00 93.56 89 ASP A C 1
ATOM 697 O O . ASP A 1 89 ? 11.343 4.343 -5.211 1.00 93.56 89 ASP A O 1
ATOM 701 N N . PHE A 1 90 ? 10.667 4.537 -7.344 1.00 93.94 90 PHE A N 1
ATOM 702 C CA . PHE A 1 90 ? 9.487 5.340 -7.040 1.00 93.94 90 PHE A CA 1
ATOM 703 C C . PHE A 1 90 ? 8.492 4.601 -6.127 1.00 93.94 90 PHE A C 1
ATOM 705 O O . PHE A 1 90 ? 7.982 5.160 -5.156 1.00 93.94 90 PHE A O 1
ATOM 712 N N . CYS A 1 91 ? 8.238 3.312 -6.382 1.00 94.25 91 CYS A N 1
ATOM 713 C CA . CYS A 1 91 ? 7.386 2.497 -5.512 1.00 94.25 91 CYS A CA 1
ATOM 714 C C . CYS A 1 91 ? 7.973 2.354 -4.100 1.00 94.25 91 CYS A C 1
ATOM 716 O O . CYS A 1 91 ? 7.217 2.335 -3.129 1.00 94.25 91 CYS A O 1
ATOM 718 N N . MET A 1 92 ? 9.301 2.248 -3.972 1.00 94.88 92 MET A N 1
ATOM 719 C CA . MET A 1 92 ? 9.966 2.203 -2.666 1.00 94.88 92 MET A CA 1
ATOM 720 C C . MET A 1 92 ? 9.781 3.512 -1.907 1.00 94.88 92 MET A C 1
ATOM 722 O O . MET A 1 92 ? 9.329 3.473 -0.767 1.00 94.88 92 MET A O 1
ATOM 726 N N . GLU A 1 93 ? 10.052 4.654 -2.542 1.00 94.81 93 GLU A N 1
ATOM 727 C CA . GLU A 1 93 ? 9.840 5.977 -1.940 1.00 94.81 93 GLU A CA 1
ATOM 728 C C . GLU A 1 93 ? 8.398 6.135 -1.444 1.00 94.81 93 GLU A C 1
ATOM 730 O O . GLU A 1 93 ? 8.148 6.579 -0.322 1.00 94.81 93 GLU A O 1
ATOM 735 N N . LYS A 1 94 ? 7.434 5.677 -2.247 1.00 93.75 94 LYS A N 1
ATOM 736 C CA . LYS A 1 94 ? 6.024 5.735 -1.881 1.00 93.75 94 LYS A CA 1
ATOM 737 C C . LYS A 1 94 ? 5.691 4.886 -0.655 1.00 93.75 94 LYS A C 1
ATOM 739 O O . LYS A 1 94 ? 4.979 5.347 0.234 1.00 93.75 94 LYS A O 1
ATOM 744 N N . VAL A 1 95 ? 6.210 3.661 -0.584 1.00 94.62 95 VAL A N 1
ATOM 745 C CA . VAL A 1 95 ? 6.018 2.777 0.577 1.00 94.62 95 VAL A CA 1
ATOM 746 C C . VAL A 1 95 ? 6.696 3.335 1.829 1.00 94.62 95 VAL A C 1
ATOM 748 O O . VAL A 1 95 ? 6.096 3.273 2.901 1.00 94.62 95 VAL A O 1
ATOM 751 N N . GLU A 1 96 ? 7.886 3.925 1.709 1.00 95.00 96 GLU A N 1
ATOM 752 C CA . GLU A 1 96 ? 8.555 4.606 2.827 1.00 95.00 96 GLU A CA 1
ATOM 753 C C . GLU A 1 96 ? 7.720 5.771 3.357 1.00 95.00 96 GLU A C 1
ATOM 755 O O . GLU A 1 96 ? 7.452 5.848 4.552 1.00 95.00 96 GLU A O 1
ATOM 760 N N . MET A 1 97 ? 7.183 6.609 2.469 1.00 93.62 97 MET A N 1
ATOM 761 C CA . MET A 1 97 ? 6.297 7.700 2.871 1.00 93.62 97 MET A CA 1
ATOM 762 C C . MET A 1 97 ? 5.049 7.188 3.617 1.00 93.62 97 MET A C 1
ATOM 764 O O . MET A 1 97 ? 4.605 7.801 4.591 1.00 93.62 97 MET A O 1
ATOM 768 N N . MET A 1 98 ? 4.475 6.055 3.193 1.00 91.50 98 MET A N 1
ATOM 769 C CA . MET A 1 98 ? 3.353 5.424 3.900 1.00 91.50 98 MET A CA 1
ATOM 770 C C . MET A 1 98 ? 3.755 4.893 5.282 1.00 91.50 98 MET A C 1
ATOM 772 O O . MET A 1 98 ? 2.968 5.011 6.223 1.00 91.50 98 MET A O 1
ATOM 776 N N . LEU A 1 99 ? 4.962 4.339 5.422 1.00 92.44 99 LEU A N 1
ATOM 777 C CA . LEU A 1 99 ? 5.510 3.890 6.705 1.00 92.44 99 LEU A CA 1
ATOM 778 C C . LEU A 1 99 ? 5.742 5.066 7.658 1.00 92.44 99 LEU A C 1
ATOM 780 O O . LEU A 1 99 ? 5.268 5.022 8.791 1.00 92.44 99 LEU A O 1
ATOM 784 N N . ASP A 1 100 ? 6.342 6.154 7.181 1.00 92.19 100 ASP A N 1
ATOM 785 C CA . ASP A 1 100 ? 6.549 7.369 7.975 1.00 92.19 100 ASP A CA 1
ATOM 786 C C . ASP A 1 100 ? 5.222 7.977 8.444 1.00 92.19 100 ASP A C 1
ATOM 788 O O . ASP A 1 100 ? 5.111 8.534 9.539 1.00 92.19 100 ASP A O 1
ATOM 792 N N . ASN A 1 101 ? 4.185 7.906 7.607 1.00 88.50 101 ASN A N 1
ATOM 793 C CA . ASN A 1 101 ? 2.840 8.327 7.988 1.00 88.50 101 ASN A CA 1
ATOM 794 C C . ASN A 1 101 ? 2.235 7.396 9.046 1.00 88.50 101 ASN A C 1
ATOM 796 O O . ASN A 1 101 ? 1.563 7.877 9.961 1.00 88.50 101 ASN A O 1
ATOM 800 N N . ALA A 1 102 ? 2.476 6.088 8.941 1.00 88.31 102 ALA A N 1
ATOM 801 C CA . ALA A 1 102 ? 2.021 5.108 9.918 1.00 88.31 102 ALA A CA 1
ATOM 802 C C . ALA A 1 102 ? 2.650 5.337 11.293 1.00 88.31 102 ALA A C 1
ATOM 804 O O . ALA A 1 102 ? 1.938 5.345 12.295 1.00 88.31 102 ALA A O 1
ATOM 805 N N . GLU A 1 103 ? 3.956 5.590 11.332 1.00 87.75 103 GLU A N 1
ATOM 806 C CA . GLU A 1 103 ? 4.686 5.898 12.562 1.00 87.75 103 GLU A CA 1
ATOM 807 C C . GLU A 1 103 ? 4.197 7.209 13.187 1.00 87.75 103 GLU A C 1
ATOM 809 O O . GLU A 1 103 ? 3.906 7.253 14.380 1.00 87.75 103 GLU A O 1
ATOM 814 N N . ARG A 1 104 ? 3.985 8.259 12.380 1.00 86.81 104 ARG A N 1
ATOM 815 C CA . ARG A 1 104 ? 3.431 9.541 12.856 1.00 86.81 104 ARG A CA 1
ATOM 816 C C . ARG A 1 104 ? 2.010 9.424 13.408 1.00 86.81 104 ARG A C 1
ATOM 818 O O . ARG A 1 104 ? 1.651 10.140 14.340 1.00 86.81 104 ARG A O 1
ATOM 825 N N . GLN A 1 105 ? 1.184 8.562 12.817 1.00 81.81 105 GLN A N 1
ATOM 826 C CA . GLN A 1 105 ? -0.192 8.327 13.265 1.00 81.81 105 GLN A CA 1
ATOM 827 C C . GLN A 1 105 ? -0.285 7.331 14.417 1.00 81.81 105 GLN A C 1
ATOM 829 O O . GLN A 1 105 ? -1.336 7.235 15.052 1.00 81.81 105 GLN A O 1
ATOM 834 N N . HIS A 1 106 ? 0.783 6.594 14.707 1.00 81.62 106 HIS A N 1
ATOM 835 C CA . HIS A 1 106 ? 0.850 5.742 15.876 1.00 81.62 106 HIS A CA 1
ATOM 836 C C . HIS A 1 106 ? 0.897 6.644 17.118 1.00 81.62 106 HIS A C 1
ATOM 838 O O . HIS A 1 106 ? 1.948 7.135 17.513 1.00 81.62 106 HIS A O 1
ATOM 844 N N . LEU A 1 107 ? -0.266 6.893 17.737 1.00 67.44 107 LEU A N 1
ATOM 845 C CA . LEU A 1 107 ? -0.451 7.788 18.897 1.00 67.44 107 LEU A CA 1
ATOM 846 C C . LEU A 1 107 ? 0.235 7.284 20.193 1.00 67.44 107 LEU A C 1
ATOM 848 O O . LEU A 1 107 ? -0.241 7.556 21.295 1.00 67.44 107 LEU A O 1
ATOM 852 N N . GLY A 1 108 ? 1.298 6.482 20.090 1.00 70.12 108 GLY A N 1
ATOM 853 C CA . GLY A 1 108 ? 1.943 5.816 21.221 1.00 70.12 108 GLY A CA 1
ATOM 854 C C . GLY A 1 108 ? 0.987 4.897 21.980 1.00 70.12 108 GLY A C 1
ATOM 855 O O . GLY A 1 108 ? 1.153 4.684 23.179 1.00 70.12 108 GLY A O 1
ATOM 856 N N . ASN A 1 109 ? -0.063 4.401 21.316 1.00 78.75 109 ASN A N 1
ATOM 857 C CA . ASN A 1 109 ? -1.047 3.552 21.962 1.00 78.75 109 ASN A CA 1
ATOM 858 C C . ASN A 1 109 ? -0.485 2.130 22.092 1.00 78.75 109 ASN A C 1
ATOM 860 O O . ASN A 1 109 ? -0.407 1.433 21.081 1.00 78.75 109 ASN A O 1
ATOM 864 N N . PRO A 1 110 ? -0.197 1.638 23.311 1.00 82.81 110 PRO A N 1
ATOM 865 C CA . PRO A 1 110 ? 0.408 0.319 23.497 1.00 82.81 110 PRO A CA 1
ATOM 866 C C . PRO A 1 110 ? -0.508 -0.831 23.054 1.00 82.81 110 PRO A C 1
ATOM 868 O O . PRO A 1 110 ? -0.065 -1.964 22.904 1.00 82.81 110 PRO A O 1
ATOM 871 N N . LYS A 1 111 ? -1.810 -0.569 22.870 1.00 84.50 111 LYS A N 1
ATOM 872 C CA . LYS A 1 111 ? -2.783 -1.564 22.399 1.00 84.50 111 LYS A CA 1
ATOM 873 C C . LYS A 1 111 ? -2.831 -1.674 20.878 1.00 84.50 111 LYS A C 1
ATOM 875 O O . LYS A 1 111 ? -3.459 -2.603 20.367 1.00 84.50 111 LYS A O 1
ATOM 880 N N . GLN A 1 112 ? -2.254 -0.713 20.162 1.00 84.62 112 GLN A N 1
ATOM 881 C CA . GLN A 1 112 ? -2.241 -0.729 18.712 1.00 84.62 112 GLN A CA 1
ATOM 882 C C . GLN A 1 112 ? -1.042 -1.557 18.228 1.00 84.62 112 GLN A C 1
ATOM 884 O O . GLN A 1 112 ? 0.068 -1.344 18.703 1.00 84.62 112 GLN A O 1
ATOM 889 N N . PRO A 1 113 ? -1.230 -2.5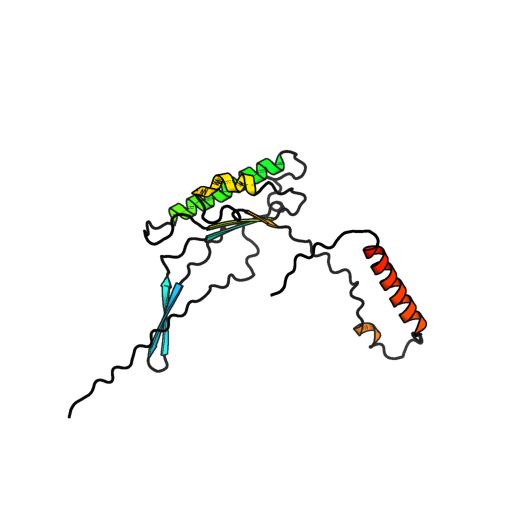04 17.293 1.00 88.19 113 PRO A N 1
ATOM 890 C CA . PRO A 1 113 ? -0.111 -3.264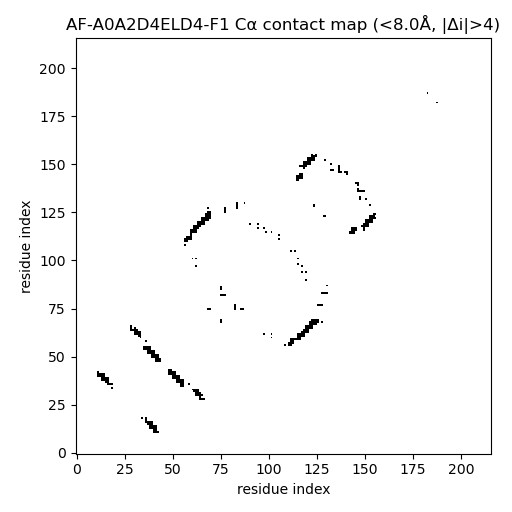 16.745 1.00 88.19 113 PRO A CA 1
ATOM 891 C C . PRO A 1 113 ? 0.898 -2.351 16.036 1.00 88.19 113 PRO A C 1
ATOM 893 O O . PRO A 1 113 ? 0.487 -1.508 15.241 1.00 88.19 113 PRO A O 1
ATOM 896 N N . GLU A 1 114 ? 2.192 -2.573 16.276 1.00 88.88 114 GLU A N 1
ATOM 897 C CA . GLU A 1 114 ? 3.284 -1.741 15.740 1.00 88.88 114 GLU A CA 1
ATOM 898 C C . GLU A 1 114 ? 3.375 -1.795 14.208 1.00 88.88 114 GLU A C 1
ATOM 900 O O . GLU A 1 114 ? 3.420 -0.763 13.549 1.00 88.88 114 GLU A O 1
ATOM 905 N N . LYS A 1 115 ? 3.362 -2.998 13.616 1.00 92.31 115 LYS A N 1
ATOM 906 C CA . LYS A 1 115 ? 3.546 -3.153 12.161 1.00 92.31 115 LYS A CA 1
ATOM 907 C C . LYS A 1 115 ? 2.259 -2.789 11.396 1.00 92.31 115 LYS A C 1
ATOM 909 O O . LYS A 1 115 ? 1.249 -3.480 11.583 1.00 92.31 115 LYS A O 1
ATOM 914 N N . PRO A 1 116 ? 2.239 -1.783 10.509 1.00 92.88 116 PRO A N 1
ATOM 915 C CA . PRO A 1 116 ? 1.049 -1.454 9.727 1.00 92.88 116 PRO A CA 1
ATOM 916 C C . PRO A 1 116 ? 0.787 -2.477 8.614 1.00 92.88 116 PRO A C 1
ATOM 918 O O . PRO A 1 116 ? 1.642 -3.297 8.268 1.00 92.88 116 PRO A O 1
ATOM 921 N N . LEU A 1 117 ? -0.419 -2.429 8.050 1.00 92.75 117 LEU A N 1
ATOM 922 C CA . LEU A 1 117 ? -0.737 -3.039 6.761 1.00 92.75 117 LEU A CA 1
ATOM 923 C C . LEU A 1 117 ? -0.594 -1.967 5.676 1.00 92.75 117 LEU A C 1
ATOM 925 O O . LEU A 1 117 ? -1.134 -0.873 5.831 1.00 92.75 117 LEU A O 1
ATOM 929 N N . ILE A 1 118 ? 0.101 -2.269 4.584 1.00 93.62 118 ILE A N 1
ATOM 930 C CA . ILE A 1 118 ? 0.333 -1.319 3.484 1.00 93.62 118 ILE A CA 1
ATOM 931 C C . ILE A 1 118 ? 0.034 -2.006 2.163 1.00 93.62 118 ILE A C 1
ATOM 933 O O . ILE A 1 118 ? 0.481 -3.130 1.956 1.00 93.62 118 ILE A O 1
ATOM 937 N N . ARG A 1 119 ? -0.701 -1.346 1.268 1.00 94.25 119 ARG A N 1
ATOM 938 C CA . ARG A 1 119 ? -0.973 -1.849 -0.078 1.00 94.25 119 ARG A CA 1
ATOM 939 C C . ARG A 1 119 ? -0.882 -0.731 -1.113 1.00 94.25 119 ARG A C 1
ATOM 941 O O . ARG A 1 119 ? -1.738 0.143 -1.158 1.00 94.25 119 ARG A O 1
ATOM 948 N N . LEU A 1 120 ? 0.117 -0.809 -1.980 1.00 94.62 120 LEU A N 1
ATOM 949 C CA . LEU A 1 120 ? 0.263 0.022 -3.167 1.00 94.62 120 LEU A CA 1
ATOM 950 C C . LEU A 1 120 ? -0.299 -0.735 -4.374 1.00 94.62 120 LEU A C 1
ATOM 952 O O . LEU A 1 120 ? 0.192 -1.807 -4.732 1.00 94.62 120 LEU A O 1
ATOM 956 N N . ARG A 1 121 ? -1.343 -0.208 -5.004 1.00 94.00 121 ARG A N 1
ATOM 957 C CA . ARG A 1 121 ? -1.896 -0.763 -6.240 1.00 94.00 121 ARG A CA 1
ATOM 958 C C . ARG A 1 121 ? -1.277 -0.019 -7.414 1.00 94.00 121 ARG A C 1
ATOM 960 O O . ARG A 1 121 ? -1.430 1.189 -7.509 1.00 94.00 121 ARG A O 1
ATOM 967 N N . VAL A 1 122 ? -0.598 -0.732 -8.303 1.00 93.81 122 VAL A N 1
ATOM 968 C CA . VAL A 1 122 ? 0.112 -0.131 -9.440 1.00 93.81 122 VAL A CA 1
ATOM 969 C C . VAL A 1 122 ? -0.567 -0.546 -10.738 1.00 93.81 122 VAL A C 1
ATOM 971 O O . VAL A 1 122 ? -0.595 -1.737 -11.064 1.00 93.81 122 VAL A O 1
ATOM 974 N N . ASP A 1 123 ? -1.100 0.431 -11.470 1.00 92.50 123 ASP A N 1
ATOM 975 C CA . ASP A 1 123 ? -1.580 0.242 -12.833 1.00 92.50 123 ASP A CA 1
ATOM 976 C C . ASP A 1 123 ? -0.410 0.332 -13.810 1.00 92.50 123 ASP A C 1
ATOM 978 O O . ASP A 1 123 ? 0.167 1.403 -14.011 1.00 92.50 123 ASP A O 1
ATOM 982 N N . TYR A 1 124 ? -0.071 -0.803 -14.419 1.00 91.44 124 TYR A N 1
ATOM 983 C CA . TYR A 1 124 ? 1.007 -0.911 -15.404 1.00 91.44 124 TYR A CA 1
ATOM 984 C C . TYR A 1 124 ? 0.512 -0.874 -16.858 1.00 91.44 124 TYR A C 1
ATOM 986 O O . TYR A 1 124 ? 1.213 -1.291 -17.784 1.00 91.44 124 TYR A O 1
ATOM 994 N N . SER A 1 125 ? -0.705 -0.374 -17.085 1.00 87.56 125 SER A N 1
ATOM 995 C CA . SER A 1 125 ? -1.200 -0.055 -18.428 1.00 87.56 125 SER A CA 1
ATOM 996 C C . SER A 1 125 ? -0.244 0.911 -19.152 1.00 87.56 125 SER A C 1
ATOM 998 O O . SER A 1 125 ? 0.347 1.784 -18.526 1.00 87.56 125 SER A O 1
ATOM 1000 N N . GLY A 1 126 ? -0.074 0.747 -20.471 1.00 83.62 126 GLY A N 1
ATOM 1001 C CA . GLY A 1 126 ? 0.826 1.594 -21.276 1.00 83.62 126 GLY A CA 1
ATOM 1002 C C . GLY A 1 126 ? 2.166 0.966 -21.680 1.00 83.62 126 GLY A C 1
ATOM 1003 O O . GLY A 1 126 ? 3.038 1.670 -22.172 1.00 83.62 126 GLY A O 1
ATOM 1004 N N . GLY A 1 127 ? 2.335 -0.352 -21.517 1.00 84.94 127 GLY A N 1
ATOM 1005 C CA . GLY A 1 127 ? 3.527 -1.071 -21.999 1.00 84.94 127 GLY A CA 1
ATOM 1006 C C . GLY A 1 127 ? 4.640 -1.238 -20.962 1.00 84.94 127 GLY A C 1
ATOM 1007 O O . GLY A 1 127 ? 5.746 -1.625 -21.319 1.00 84.94 127 GLY A O 1
ATOM 1008 N N . PHE A 1 128 ? 4.350 -0.989 -19.685 1.00 89.19 128 PHE A N 1
ATOM 1009 C CA . PHE A 1 128 ? 5.293 -1.217 -18.595 1.00 89.19 128 PHE A CA 1
ATOM 1010 C C . PHE A 1 128 ? 5.338 -2.694 -18.183 1.00 89.19 128 PHE A C 1
ATOM 1012 O O . PHE A 1 128 ? 4.324 -3.396 -18.200 1.00 89.19 128 PHE A O 1
ATOM 1019 N N . GLU A 1 129 ? 6.514 -3.162 -17.765 1.00 89.75 129 GLU A N 1
ATOM 1020 C CA . GLU A 1 129 ? 6.706 -4.513 -17.236 1.00 89.75 129 GLU A CA 1
ATOM 1021 C C . GLU A 1 129 ? 6.726 -4.499 -15.693 1.00 89.75 129 GLU A C 1
ATOM 1023 O O . GLU A 1 129 ? 7.437 -3.683 -15.095 1.00 89.75 129 GLU A O 1
ATOM 1028 N N . PRO A 1 130 ? 5.974 -5.386 -15.011 1.00 91.31 130 PRO A N 1
ATOM 1029 C CA . PRO A 1 130 ? 6.016 -5.488 -13.556 1.00 91.31 130 PRO A CA 1
ATOM 1030 C C . PRO A 1 130 ? 7.341 -6.094 -13.069 1.00 91.31 130 PRO A C 1
ATOM 1032 O O . PRO A 1 130 ? 7.862 -7.049 -13.642 1.00 91.31 130 PRO A O 1
ATOM 1035 N N . PHE A 1 131 ? 7.864 -5.597 -11.947 1.00 92.56 131 PHE A N 1
ATOM 1036 C CA . PHE A 1 131 ? 9.069 -6.146 -11.318 1.00 92.56 131 PHE A CA 1
ATOM 1037 C C . PHE A 1 131 ? 8.764 -7.278 -10.320 1.00 92.56 131 PHE A C 1
ATOM 1039 O O . PHE A 1 131 ? 7.623 -7.538 -9.929 1.00 92.56 131 PHE A O 1
ATOM 1046 N N . SER A 1 132 ? 9.816 -7.964 -9.856 1.00 92.50 132 SER A N 1
ATOM 1047 C CA . SER A 1 132 ? 9.688 -9.069 -8.898 1.00 92.50 132 SER A CA 1
ATOM 1048 C C . SER A 1 132 ? 9.218 -8.593 -7.518 1.00 92.50 132 SER A C 1
ATOM 1050 O O . SER A 1 132 ? 9.995 -8.052 -6.727 1.00 92.50 132 SER A O 1
ATOM 1052 N N . MET A 1 133 ? 7.962 -8.900 -7.185 1.00 92.12 133 MET A N 1
ATOM 1053 C CA . MET A 1 133 ? 7.379 -8.648 -5.859 1.00 92.12 133 MET A CA 1
ATOM 1054 C C . MET A 1 133 ? 8.155 -9.339 -4.732 1.00 92.12 133 MET A C 1
ATOM 1056 O O . MET A 1 133 ? 8.236 -8.816 -3.626 1.00 92.12 133 MET A O 1
ATOM 1060 N N . VAL A 1 134 ? 8.771 -10.494 -5.004 1.00 91.56 134 VAL A N 1
ATOM 1061 C CA . VAL A 1 134 ? 9.545 -11.237 -3.999 1.00 91.56 134 VAL A CA 1
ATOM 1062 C C . VAL A 1 134 ? 10.749 -10.417 -3.541 1.00 91.56 134 VAL A C 1
ATOM 1064 O O . VAL A 1 134 ? 10.917 -10.212 -2.341 1.00 91.56 134 VAL A O 1
ATOM 1067 N N . ARG A 1 135 ? 11.546 -9.884 -4.478 1.00 92.69 135 ARG A N 1
ATOM 1068 C CA . ARG A 1 135 ? 12.705 -9.039 -4.138 1.00 92.69 135 ARG A CA 1
ATOM 1069 C C . ARG A 1 135 ? 12.293 -7.754 -3.429 1.00 92.69 135 ARG A C 1
ATOM 1071 O O . ARG A 1 135 ? 12.981 -7.319 -2.513 1.00 92.69 135 ARG A O 1
ATOM 1078 N N . PHE A 1 136 ? 11.158 -7.183 -3.821 1.00 94.25 136 PHE A N 1
ATOM 1079 C CA . PHE A 1 136 ? 10.605 -6.008 -3.161 1.00 94.25 136 PHE A CA 1
ATOM 1080 C C . PHE A 1 136 ? 10.192 -6.313 -1.712 1.00 94.25 136 PHE A C 1
ATOM 1082 O O . PHE A 1 136 ? 10.630 -5.639 -0.785 1.00 94.25 136 PHE A O 1
ATOM 1089 N N . SER A 1 137 ? 9.423 -7.385 -1.497 1.00 93.75 137 SER A N 1
ATOM 1090 C CA . SER A 1 137 ? 8.906 -7.782 -0.178 1.00 93.75 137 SER A CA 1
ATOM 1091 C C . SER A 1 137 ? 9.994 -8.081 0.853 1.00 93.75 137 SER A C 1
ATOM 1093 O O . SER A 1 137 ? 9.798 -7.830 2.042 1.00 93.75 137 SER A O 1
ATOM 1095 N N . GLN A 1 138 ? 11.154 -8.578 0.405 1.00 93.81 138 GLN A N 1
ATOM 1096 C CA . GLN A 1 138 ? 12.286 -8.888 1.279 1.00 93.81 138 GLN A CA 1
ATOM 1097 C C . GLN A 1 138 ? 12.769 -7.666 2.064 1.00 93.81 138 GLN A C 1
ATOM 1099 O O . GLN A 1 138 ? 13.141 -7.809 3.224 1.00 93.81 138 GLN A O 1
ATOM 1104 N N . LYS A 1 139 ? 12.693 -6.465 1.476 1.00 93.19 139 LYS A N 1
ATOM 1105 C CA . LYS A 1 139 ? 13.113 -5.214 2.127 1.00 93.19 139 LYS A CA 1
ATOM 1106 C C . LYS A 1 139 ? 12.205 -4.800 3.292 1.00 93.19 139 LYS A C 1
ATOM 1108 O O . LYS A 1 139 ? 12.636 -4.054 4.163 1.00 93.19 139 LYS A O 1
ATOM 1113 N N . TYR A 1 140 ? 10.965 -5.294 3.323 1.00 95.00 140 TYR A N 1
ATOM 1114 C CA . TYR A 1 140 ? 9.916 -4.831 4.237 1.00 95.00 140 TYR A CA 1
ATOM 1115 C C . TYR A 1 140 ? 9.391 -5.914 5.191 1.00 95.00 140 TYR A C 1
ATOM 1117 O O . TYR A 1 140 ? 8.414 -5.665 5.901 1.00 95.00 140 TYR A O 1
ATOM 1125 N N . MET A 1 141 ? 10.018 -7.099 5.242 1.00 92.12 141 MET A N 1
ATOM 1126 C CA . MET A 1 141 ? 9.539 -8.230 6.059 1.00 92.12 141 MET A CA 1
ATOM 1127 C C . MET A 1 141 ? 9.339 -7.877 7.533 1.00 92.12 141 MET A C 1
ATOM 1129 O O . MET A 1 141 ? 8.359 -8.305 8.141 1.00 92.12 141 MET A O 1
ATOM 1133 N N . ASP A 1 142 ? 10.242 -7.075 8.096 1.00 92.38 142 ASP A N 1
ATOM 1134 C CA . ASP A 1 142 ? 10.202 -6.746 9.517 1.00 92.38 142 ASP A CA 1
ATOM 1135 C C . ASP A 1 142 ? 9.426 -5.471 9.837 1.00 92.38 142 ASP A C 1
ATOM 1137 O O . ASP A 1 142 ? 9.031 -5.291 10.988 1.00 92.38 142 ASP A O 1
ATOM 1141 N N . ARG A 1 143 ? 9.130 -4.638 8.836 1.00 93.12 143 ARG A N 1
ATOM 1142 C CA . ARG A 1 143 ? 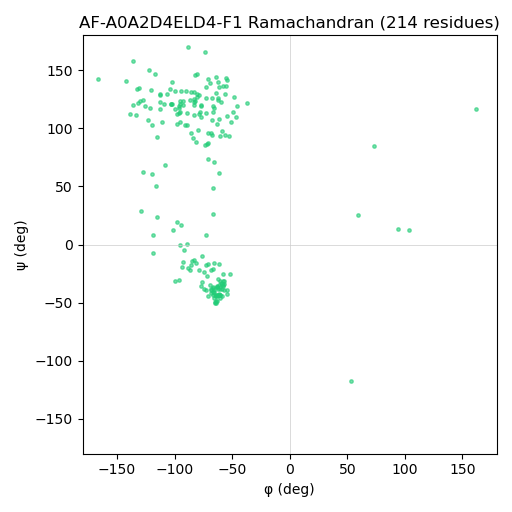8.449 -3.348 9.021 1.00 93.12 143 ARG A CA 1
ATOM 1143 C C . ARG A 1 143 ? 6.944 -3.433 8.790 1.00 93.12 143 ARG A C 1
ATOM 1145 O O . ARG A 1 143 ? 6.182 -2.725 9.438 1.00 93.12 143 ARG A O 1
ATOM 1152 N N . VAL A 1 144 ? 6.500 -4.326 7.908 1.00 95.00 144 VAL A N 1
ATOM 1153 C CA . VAL A 1 144 ? 5.103 -4.419 7.463 1.00 95.00 144 VAL A CA 1
ATOM 1154 C C . VAL A 1 144 ? 4.493 -5.760 7.868 1.00 95.00 144 VAL A C 1
ATOM 1156 O O . VAL A 1 144 ? 5.165 -6.786 7.912 1.00 95.00 144 VAL A O 1
ATOM 1159 N N . ALA A 1 145 ? 3.195 -5.775 8.170 1.00 95.31 145 ALA A N 1
ATOM 1160 C CA . ALA A 1 145 ? 2.489 -6.995 8.564 1.00 95.31 145 ALA A CA 1
ATOM 1161 C C . ALA A 1 145 ? 2.114 -7.907 7.377 1.00 95.31 145 ALA A C 1
ATOM 1163 O O . ALA A 1 145 ? 1.895 -9.102 7.562 1.00 95.31 145 ALA A O 1
ATOM 1164 N N . ASN A 1 146 ? 2.043 -7.357 6.163 1.00 94.94 146 ASN A N 1
ATOM 1165 C CA . ASN A 1 146 ? 1.684 -8.047 4.921 1.00 94.94 146 ASN A CA 1
ATOM 1166 C C . ASN A 1 146 ? 2.800 -7.998 3.851 1.00 94.94 146 ASN A C 1
ATOM 1168 O O . ASN A 1 146 ? 2.549 -7.523 2.747 1.00 94.94 146 ASN A O 1
ATOM 1172 N N . PRO A 1 147 ? 4.013 -8.530 4.098 1.00 93.75 147 PRO A N 1
ATOM 1173 C CA . PRO A 1 147 ? 5.140 -8.386 3.169 1.00 93.75 147 PRO A CA 1
ATOM 1174 C C . PRO A 1 147 ? 4.868 -8.923 1.757 1.00 93.75 147 PRO A C 1
ATOM 1176 O O . PRO A 1 147 ? 5.304 -8.334 0.773 1.00 93.75 147 PRO A O 1
ATOM 1179 N N . LYS A 1 148 ? 4.105 -10.014 1.636 1.00 91.50 148 LYS A N 1
ATOM 1180 C CA . LYS A 1 148 ? 3.788 -10.649 0.344 1.00 91.50 148 LYS A CA 1
ATOM 1181 C C . LYS A 1 148 ? 2.795 -9.863 -0.522 1.00 91.50 148 LYS A C 1
ATOM 1183 O O . LYS A 1 148 ? 2.703 -10.153 -1.706 1.00 91.50 148 LYS A O 1
ATOM 1188 N N . ASP A 1 149 ? 2.049 -8.927 0.062 1.00 92.12 149 ASP A N 1
ATOM 1189 C CA . ASP A 1 149 ? 0.935 -8.217 -0.589 1.00 92.12 149 ASP A CA 1
ATOM 1190 C C . ASP A 1 149 ? 1.078 -6.694 -0.427 1.00 92.12 149 ASP A C 1
ATOM 1192 O O . ASP A 1 149 ? 0.088 -5.969 -0.348 1.00 92.12 149 ASP A O 1
ATOM 1196 N N . ILE A 1 150 ? 2.324 -6.207 -0.316 1.00 94.44 150 ILE A N 1
ATOM 1197 C CA . ILE A 1 150 ? 2.612 -4.766 -0.242 1.00 94.44 150 ILE A CA 1
ATOM 1198 C C . ILE A 1 150 ? 2.301 -4.093 -1.574 1.00 94.44 150 ILE A C 1
ATOM 1200 O O . ILE A 1 150 ? 1.783 -2.984 -1.585 1.00 94.44 150 ILE A O 1
ATOM 1204 N N . ILE A 1 151 ? 2.613 -4.750 -2.691 1.00 94.56 151 ILE A N 1
ATOM 1205 C CA . ILE A 1 151 ? 2.383 -4.217 -4.033 1.00 94.56 151 ILE A CA 1
ATOM 1206 C C . ILE A 1 151 ? 1.454 -5.148 -4.790 1.00 94.56 151 ILE A C 1
ATOM 1208 O O . ILE A 1 151 ? 1.665 -6.359 -4.827 1.00 94.56 151 ILE A O 1
ATOM 1212 N N . HIS A 1 152 ? 0.451 -4.561 -5.431 1.00 92.75 152 HIS A N 1
ATOM 1213 C CA . HIS A 1 152 ? -0.466 -5.263 -6.306 1.00 92.75 152 HIS A CA 1
ATOM 1214 C C . HIS A 1 152 ? -0.451 -4.637 -7.698 1.00 92.75 152 HIS A C 1
ATOM 1216 O O . HIS A 1 152 ? -0.993 -3.553 -7.903 1.00 92.75 152 HIS A O 1
ATOM 1222 N N . PHE A 1 153 ? 0.150 -5.341 -8.654 1.00 93.94 153 PHE A N 1
ATOM 1223 C CA . PHE A 1 153 ? 0.108 -4.949 -10.057 1.00 93.94 153 PHE A CA 1
ATOM 1224 C C . PHE A 1 153 ? -1.223 -5.351 -10.676 1.00 93.94 153 PHE A C 1
ATOM 1226 O O . PHE A 1 153 ? -1.625 -6.514 -10.611 1.00 93.94 153 PHE A O 1
ATOM 1233 N N . PHE A 1 154 ? -1.878 -4.402 -11.326 1.00 91.62 154 PHE A N 1
ATOM 1234 C CA . PHE A 1 154 ? -3.076 -4.652 -12.110 1.00 91.62 154 PHE A CA 1
ATOM 1235 C C . PHE A 1 154 ? -2.981 -3.898 -13.433 1.00 91.62 154 PHE A C 1
ATOM 1237 O O . PHE A 1 154 ? -2.212 -2.955 -13.575 1.00 91.62 154 PHE A O 1
ATOM 1244 N N . ARG A 1 155 ? -3.740 -4.354 -14.423 1.00 88.25 155 ARG A N 1
ATOM 1245 C CA . ARG A 1 155 ? -3.860 -3.677 -15.710 1.00 88.25 155 ARG A CA 1
ATOM 1246 C C . ARG A 1 155 ? -5.333 -3.483 -15.976 1.00 88.25 155 ARG A C 1
ATOM 1248 O O . ARG A 1 155 ? -6.085 -4.465 -15.977 1.00 88.25 155 ARG A O 1
ATOM 1255 N N . HIS A 1 156 ? -5.749 -2.246 -16.205 1.00 79.94 156 HIS A N 1
ATOM 1256 C CA . HIS A 1 156 ? -7.081 -2.018 -16.727 1.00 79.94 156 HIS A CA 1
ATOM 1257 C C . HIS A 1 156 ? -7.142 -2.608 -18.134 1.00 79.94 156 HIS A C 1
ATOM 1259 O O . HIS A 1 156 ? -6.399 -2.236 -19.041 1.00 79.94 156 HIS A O 1
ATOM 1265 N N . ARG A 1 157 ? -8.009 -3.607 -18.312 1.00 70.38 157 ARG A N 1
ATOM 1266 C CA . ARG A 1 157 ? -8.374 -4.039 -19.652 1.00 70.38 157 ARG A CA 1
ATOM 1267 C C . ARG A 1 157 ? -9.126 -2.859 -20.241 1.00 70.38 157 ARG A C 1
ATOM 1269 O O . ARG A 1 157 ? -10.192 -2.524 -19.725 1.00 70.38 157 ARG A O 1
ATOM 1276 N N . GLU A 1 158 ? -8.561 -2.232 -21.269 1.00 60.53 158 GLU A N 1
ATOM 1277 C CA . GLU A 1 158 ? -9.327 -1.346 -22.135 1.00 60.53 158 GLU A CA 1
ATOM 1278 C C . GLU A 1 158 ? -10.617 -2.097 -22.438 1.00 60.53 158 GLU A C 1
ATOM 1280 O O . GLU A 1 158 ? -10.585 -3.246 -22.906 1.00 60.53 158 GLU A O 1
ATOM 1285 N N . GLN A 1 159 ? -11.751 -1.519 -22.042 1.00 48.59 159 GLN A N 1
ATOM 1286 C CA . GLN A 1 159 ? -13.017 -1.986 -22.558 1.00 48.59 159 GLN A CA 1
ATOM 1287 C C . GLN A 1 159 ? -12.869 -1.791 -24.056 1.00 48.59 159 GLN A C 1
ATOM 1289 O O . GLN A 1 159 ? -13.020 -0.685 -24.559 1.00 48.59 159 GLN A O 1
ATOM 1294 N N . LYS A 1 160 ? -12.518 -2.870 -24.765 1.00 45.75 160 LYS A N 1
ATOM 1295 C CA . LYS A 1 160 ? -12.946 -3.029 -26.140 1.00 45.75 160 LYS A CA 1
ATOM 1296 C C . LYS A 1 160 ? -14.416 -2.678 -26.031 1.00 45.75 160 LYS A C 1
ATOM 1298 O O . LYS A 1 160 ? -15.144 -3.411 -25.348 1.00 45.75 160 LYS A O 1
ATOM 1303 N N . GLU A 1 161 ? -14.807 -1.524 -26.574 1.00 44.59 161 GLU A N 1
ATOM 1304 C CA . GLU A 1 161 ? -16.198 -1.272 -26.906 1.00 44.59 161 GLU A CA 1
ATOM 1305 C C . GLU A 1 161 ? -16.692 -2.617 -27.402 1.00 44.59 161 GLU A C 1
ATOM 1307 O O . GLU A 1 161 ? -16.003 -3.256 -28.211 1.00 44.59 161 GLU A O 1
ATOM 1312 N N . LYS A 1 162 ? -17.723 -3.162 -26.753 1.00 45.66 162 LYS A N 1
ATOM 1313 C CA . LYS A 1 162 ? -18.299 -4.414 -27.207 1.00 45.66 162 LYS A CA 1
ATOM 1314 C C . LYS A 1 162 ? -18.690 -4.141 -28.655 1.00 45.66 162 LYS A C 1
ATOM 1316 O O . LYS A 1 162 ? -19.759 -3.594 -28.891 1.00 45.66 162 LYS A O 1
ATOM 1321 N N . ASN A 1 163 ? -17.806 -4.481 -29.595 1.00 40.25 163 ASN A N 1
ATOM 1322 C CA . ASN A 1 163 ? -18.165 -4.660 -30.978 1.00 40.25 163 ASN A CA 1
ATOM 1323 C C . ASN A 1 163 ? -19.386 -5.553 -30.902 1.00 40.25 163 ASN A C 1
ATOM 1325 O O . ASN A 1 163 ? -19.397 -6.541 -30.157 1.00 40.25 163 ASN A O 1
ATOM 1329 N N . GLU A 1 164 ? -20.427 -5.077 -31.560 1.00 48.19 164 GLU A N 1
ATOM 1330 C CA . GLU A 1 164 ? -21.808 -5.518 -31.515 1.00 48.19 164 GLU A CA 1
ATOM 1331 C C . GLU A 1 164 ? -21.981 -6.933 -32.102 1.00 48.19 164 GLU A C 1
ATOM 1333 O O . GLU A 1 164 ? -22.873 -7.187 -32.900 1.00 48.19 164 GLU A O 1
ATOM 1338 N N . ASP A 1 165 ? -21.145 -7.882 -31.688 1.00 49.91 165 ASP A N 1
ATOM 1339 C CA . ASP A 1 165 ? -21.197 -9.293 -32.055 1.00 49.91 165 ASP A CA 1
ATOM 1340 C C . ASP A 1 165 ? -21.974 -10.108 -31.003 1.00 49.91 165 ASP A C 1
ATOM 1342 O O . ASP A 1 165 ? -21.899 -11.335 -30.953 1.00 49.91 165 ASP A O 1
ATOM 1346 N N . GLU A 1 166 ? -22.759 -9.442 -30.151 1.00 44.56 166 GLU A N 1
ATOM 1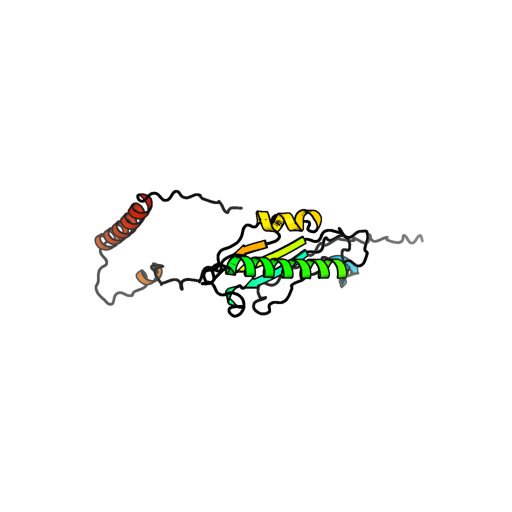347 C CA . GLU A 1 166 ? -23.888 -10.086 -29.488 1.00 44.56 166 GLU A CA 1
ATOM 1348 C C . GLU A 1 166 ? -25.040 -10.075 -30.491 1.00 44.56 166 GLU A C 1
ATOM 1350 O O . GLU A 1 166 ? -25.819 -9.124 -30.576 1.00 44.56 166 GLU A O 1
ATOM 1355 N N . VAL A 1 167 ? -25.098 -11.123 -31.318 1.00 53.03 167 VAL A N 1
ATOM 1356 C CA . VAL A 1 167 ? -26.185 -11.347 -32.274 1.00 53.03 167 VAL A CA 1
ATOM 1357 C C . VAL A 1 167 ? -27.500 -11.230 -31.508 1.00 53.03 167 VAL A C 1
ATOM 1359 O O . VAL A 1 167 ? -27.859 -12.085 -30.697 1.00 53.03 167 VAL A O 1
ATOM 1362 N N . ASN A 1 168 ? -28.191 -10.113 -31.710 1.00 48.06 168 ASN A N 1
ATOM 1363 C CA . ASN A 1 168 ? -29.381 -9.759 -30.961 1.00 48.06 168 ASN A CA 1
ATOM 1364 C C . ASN A 1 168 ? -30.528 -10.659 -31.442 1.00 48.06 168 ASN A C 1
ATOM 1366 O O . ASN A 1 168 ? -31.294 -10.290 -32.331 1.00 48.06 168 ASN A O 1
ATOM 1370 N N . PHE A 1 169 ? -30.639 -11.860 -30.862 1.00 46.59 169 PHE A N 1
ATOM 1371 C CA . PHE A 1 169 ? -31.697 -12.841 -31.148 1.00 46.59 169 PHE A CA 1
ATOM 1372 C C . PHE A 1 169 ? -33.101 -12.225 -31.044 1.00 46.59 169 PHE A C 1
ATOM 1374 O O . PHE A 1 169 ? -34.035 -12.662 -31.712 1.00 46.59 169 PHE A O 1
ATOM 1381 N N . ARG A 1 170 ? -33.255 -11.155 -30.255 1.00 47.97 170 ARG A N 1
ATOM 1382 C CA . ARG A 1 170 ? -34.520 -10.439 -30.075 1.00 47.97 170 ARG A CA 1
ATOM 1383 C C . ARG A 1 170 ? -34.908 -9.567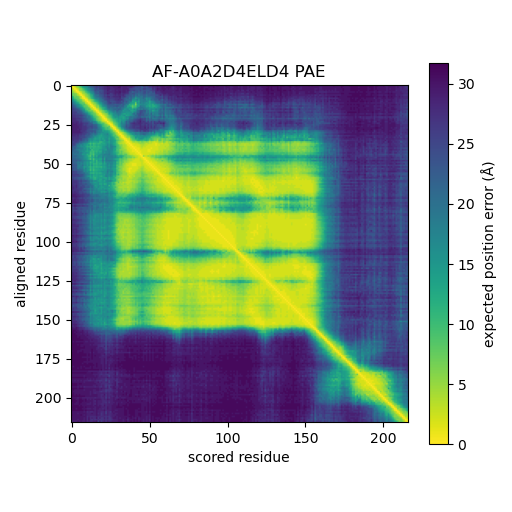 -31.276 1.00 47.97 170 ARG A C 1
ATOM 1385 O O . ARG A 1 170 ? -36.093 -9.306 -31.461 1.00 47.97 170 ARG A O 1
ATOM 1392 N N . LYS A 1 171 ? -33.952 -9.145 -32.114 1.00 47.97 171 LYS A N 1
ATOM 1393 C CA . LYS A 1 171 ? -34.205 -8.298 -33.298 1.00 47.97 171 LYS A CA 1
ATOM 1394 C C . LYS A 1 171 ? -34.697 -9.092 -34.520 1.00 47.97 171 LYS A C 1
ATOM 1396 O O . LYS A 1 171 ? -35.267 -8.496 -35.426 1.00 47.97 171 LYS A O 1
ATOM 1401 N N . LEU A 1 172 ? -34.541 -10.421 -34.520 1.00 49.28 172 LEU A N 1
ATOM 1402 C CA . LEU A 1 172 ? -35.023 -11.320 -35.584 1.00 49.28 172 LEU A CA 1
ATOM 1403 C C . LEU A 1 172 ? -36.479 -11.779 -35.397 1.00 49.28 172 LEU A C 1
ATOM 1405 O O . LEU A 1 172 ? -37.130 -12.134 -36.372 1.00 49.28 172 LEU A O 1
ATOM 1409 N N . VAL A 1 173 ? -37.020 -11.728 -34.176 1.00 49.56 173 VAL A N 1
ATOM 1410 C CA . VAL A 1 173 ? -38.392 -12.195 -33.874 1.00 49.56 173 VAL A CA 1
ATOM 1411 C C . VAL A 1 173 ? -39.434 -11.062 -33.980 1.00 49.56 173 VAL A C 1
ATOM 1413 O O . VAL A 1 173 ? -40.633 -11.296 -33.880 1.00 49.56 173 VAL A O 1
ATOM 1416 N N . GLY A 1 174 ? -38.998 -9.820 -34.216 1.00 46.88 174 GLY A N 1
ATOM 1417 C CA . GLY A 1 174 ? -39.845 -8.621 -34.172 1.00 46.88 174 GLY A CA 1
ATOM 1418 C C . GLY A 1 174 ? -40.036 -7.876 -35.496 1.00 46.88 174 GLY A C 1
ATOM 1419 O O . GLY A 1 174 ? -40.296 -6.676 -35.453 1.00 46.88 174 GLY A O 1
ATOM 1420 N N . ARG A 1 175 ? -39.877 -8.518 -36.664 1.00 39.28 175 ARG A N 1
ATOM 1421 C CA . ARG A 1 175 ? -40.161 -7.871 -37.961 1.00 39.28 175 ARG A CA 1
ATOM 1422 C C . ARG A 1 175 ? -41.592 -8.228 -38.404 1.00 39.28 175 ARG A C 1
ATOM 1424 O O . ARG A 1 175 ? -41.848 -9.404 -38.657 1.00 39.28 175 ARG A O 1
ATOM 1431 N N . PRO A 1 176 ? -42.538 -7.273 -38.493 1.00 37.69 176 PRO A N 1
ATOM 1432 C CA . PRO A 1 176 ? -43.818 -7.537 -39.139 1.00 37.69 176 PRO A CA 1
ATOM 1433 C C . PRO A 1 176 ? -43.594 -7.840 -40.628 1.00 37.69 176 PRO A C 1
ATOM 1435 O O . PRO A 1 176 ? -42.686 -7.300 -41.262 1.00 37.69 176 PRO A O 1
ATOM 1438 N N . ALA A 1 177 ? -44.410 -8.753 -41.151 1.00 43.03 177 ALA A N 1
ATOM 1439 C CA . ALA A 1 177 ? -44.310 -9.396 -42.458 1.00 43.03 177 ALA A CA 1
ATOM 1440 C C . ALA A 1 177 ? -44.505 -8.437 -43.654 1.00 43.03 177 ALA A C 1
ATOM 1442 O O . ALA A 1 177 ? -45.527 -8.496 -44.331 1.00 43.03 177 ALA A O 1
ATOM 1443 N N . ALA A 1 178 ? -43.536 -7.555 -43.918 1.00 46.28 178 ALA A N 1
ATOM 1444 C CA . ALA A 1 178 ? -43.600 -6.604 -45.036 1.00 46.28 178 ALA A CA 1
ATOM 1445 C C . ALA A 1 178 ? -42.480 -6.745 -46.086 1.00 46.28 178 ALA A C 1
ATOM 1447 O O . ALA A 1 178 ? -42.582 -6.140 -47.145 1.00 46.28 178 ALA A O 1
ATOM 1448 N N . GLU A 1 179 ? -41.455 -7.575 -45.875 1.00 45.62 179 GLU A N 1
ATOM 1449 C CA . GLU A 1 179 ? -40.440 -7.864 -46.903 1.00 45.62 179 GLU A CA 1
ATOM 1450 C C . GLU A 1 179 ? -40.202 -9.373 -46.973 1.00 45.62 179 GLU A C 1
ATOM 1452 O O . GLU A 1 179 ? -39.732 -9.993 -46.019 1.00 45.62 179 GLU A O 1
ATOM 1457 N N . GLY A 1 180 ? -40.619 -9.966 -48.093 1.00 46.41 180 GLY A N 1
ATOM 1458 C CA . GLY A 1 180 ? -40.700 -11.403 -48.331 1.00 46.41 180 GLY A CA 1
ATOM 1459 C C . GLY A 1 180 ? -39.351 -12.101 -48.473 1.00 46.41 180 GLY A C 1
ATOM 1460 O O . GLY A 1 180 ? -39.009 -12.565 -49.556 1.00 46.41 180 GLY A O 1
ATOM 1461 N N . THR A 1 181 ? -38.641 -12.272 -47.363 1.00 45.75 181 THR A N 1
ATOM 1462 C CA . THR A 1 181 ? -37.538 -13.232 -47.267 1.00 45.75 181 THR A CA 1
ATOM 1463 C 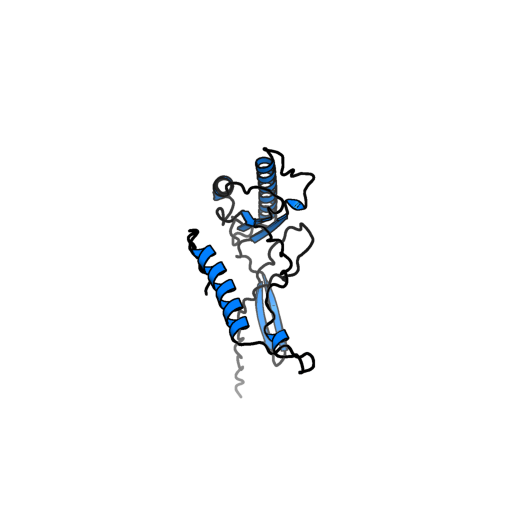C . THR A 1 181 ? -37.931 -14.296 -46.253 1.00 45.75 181 THR A C 1
ATOM 1465 O O . THR A 1 181 ? -37.767 -14.127 -45.047 1.00 45.75 181 THR A O 1
ATOM 1468 N N . THR A 1 182 ? -38.522 -15.393 -46.730 1.00 50.41 182 THR A N 1
ATOM 1469 C CA . THR A 1 182 ? -38.793 -16.572 -45.901 1.00 50.41 182 THR A CA 1
ATOM 1470 C C . THR A 1 182 ? -37.455 -17.136 -45.430 1.00 50.41 182 THR A C 1
ATOM 1472 O O . THR A 1 182 ? -36.743 -17.745 -46.226 1.00 50.41 182 THR A O 1
ATOM 1475 N N . LEU A 1 183 ? -37.092 -16.905 -44.168 1.00 53.59 183 LEU A N 1
ATOM 1476 C CA . LEU A 1 183 ? -35.922 -17.525 -43.548 1.00 53.59 183 LEU A CA 1
ATOM 1477 C C . LEU A 1 183 ? -36.141 -19.039 -43.547 1.00 53.59 183 LEU A C 1
ATOM 1479 O O . LEU A 1 183 ? -37.018 -19.542 -42.842 1.00 53.59 183 LEU A O 1
ATOM 1483 N N . ARG A 1 184 ? -35.403 -19.759 -44.394 1.00 61.84 184 ARG A N 1
ATOM 1484 C CA . ARG A 1 184 ? -35.505 -21.214 -44.471 1.00 61.84 184 ARG A CA 1
ATOM 1485 C C . ARG A 1 184 ? -34.658 -21.834 -43.370 1.00 61.84 184 ARG A C 1
ATOM 1487 O O . ARG A 1 184 ? -33.602 -21.314 -43.011 1.00 61.84 184 ARG A O 1
ATOM 1494 N N . VAL A 1 185 ? -35.121 -22.956 -42.828 1.00 65.75 185 VAL A N 1
ATOM 1495 C CA . VAL A 1 185 ? -34.430 -23.671 -41.742 1.00 65.75 185 VAL A CA 1
ATOM 1496 C C . VAL A 1 185 ? -33.003 -24.039 -42.162 1.00 65.75 185 VAL A C 1
ATOM 1498 O O . VAL A 1 185 ? -32.089 -23.997 -41.343 1.00 65.75 185 VAL A O 1
ATOM 1501 N N . GLU A 1 186 ? -32.789 -24.296 -43.454 1.00 68.19 186 GLU A N 1
ATOM 1502 C CA . GLU A 1 186 ? -31.467 -24.581 -44.015 1.00 68.19 186 GLU A CA 1
ATOM 1503 C C . GLU A 1 186 ? -30.434 -23.462 -43.772 1.00 68.19 186 GLU A C 1
ATOM 1505 O O . GLU A 1 186 ? -29.261 -23.759 -43.534 1.00 68.19 186 GLU A O 1
ATOM 1510 N N . ASP A 1 187 ? -30.847 -22.191 -43.784 1.00 68.69 187 ASP A N 1
ATOM 1511 C CA . ASP A 1 187 ? -29.934 -21.050 -43.621 1.00 68.69 187 ASP A CA 1
ATOM 1512 C C . ASP A 1 187 ? -29.521 -20.857 -42.154 1.00 68.69 187 ASP A C 1
ATOM 1514 O O . ASP A 1 187 ? -28.360 -20.568 -41.859 1.00 68.69 187 ASP A O 1
ATOM 1518 N N . LEU A 1 188 ? -30.439 -21.126 -41.220 1.00 67.31 188 LEU A N 1
ATOM 1519 C CA . LEU A 1 188 ? -30.160 -21.137 -39.778 1.00 67.31 188 LEU A CA 1
ATOM 1520 C C . LEU A 1 188 ? -29.189 -22.261 -39.407 1.00 67.31 188 LEU A C 1
ATOM 1522 O O . LEU A 1 188 ? -28.267 -22.069 -38.613 1.00 67.31 188 LEU A O 1
ATOM 1526 N N . VAL A 1 189 ? -29.379 -23.433 -40.015 1.00 71.69 189 VAL A N 1
ATOM 1527 C CA . VAL A 1 189 ? -28.525 -24.601 -39.796 1.00 71.69 189 VAL A CA 1
ATOM 1528 C C . VAL A 1 189 ? -27.112 -24.342 -40.329 1.00 71.69 189 VAL A C 1
ATOM 1530 O O . VAL A 1 189 ? -26.141 -24.608 -39.621 1.00 71.69 189 VAL A O 1
ATOM 1533 N N . LYS A 1 190 ? -26.970 -23.738 -41.517 1.00 73.12 190 LYS A N 1
ATOM 1534 C CA . LYS A 1 190 ? -25.657 -23.328 -42.052 1.00 73.12 190 LYS A CA 1
ATOM 1535 C C . LYS A 1 190 ? -24.933 -22.352 -41.130 1.00 73.12 190 LYS A C 1
ATOM 1537 O O . LYS A 1 190 ? -23.745 -22.532 -40.874 1.00 73.12 190 LYS A O 1
ATOM 1542 N N . GLN A 1 191 ? -25.638 -21.352 -40.607 1.00 70.94 191 GLN A N 1
ATOM 1543 C CA . GLN A 1 191 ? -25.034 -20.360 -39.720 1.00 70.94 191 GLN A CA 1
ATOM 1544 C C . GLN A 1 191 ? -24.594 -20.978 -38.380 1.00 70.94 191 GLN A C 1
ATOM 1546 O O . GLN A 1 191 ? -23.534 -20.626 -37.852 1.00 70.94 191 GLN A O 1
ATOM 1551 N N . TYR A 1 192 ? -25.360 -21.942 -37.856 1.00 75.25 192 TYR A N 1
ATOM 1552 C CA . TYR A 1 192 ? -24.983 -22.702 -36.664 1.00 75.25 192 TYR A CA 1
ATOM 1553 C C . TYR A 1 192 ? -23.703 -23.517 -36.889 1.00 75.25 192 TYR A C 1
ATOM 1555 O O . TYR A 1 192 ? -22.774 -23.416 -36.088 1.00 75.25 192 TYR A O 1
ATOM 1563 N N . PHE A 1 193 ? -23.612 -24.264 -37.995 1.00 73.12 193 PHE A N 1
ATOM 1564 C CA . PHE A 1 193 ? -22.433 -25.084 -38.288 1.00 73.12 193 PHE A CA 1
ATOM 1565 C C . PHE A 1 193 ? -21.178 -24.247 -38.553 1.00 73.12 193 PHE A C 1
ATOM 1567 O O . PHE A 1 193 ? -20.138 -24.549 -37.982 1.00 73.12 193 PHE A O 1
ATOM 1574 N N . GLN A 1 194 ? -21.280 -23.131 -39.281 1.00 71.81 194 GLN A N 1
ATOM 1575 C CA . GLN A 1 194 ? -20.144 -22.215 -39.485 1.00 71.81 194 GLN A CA 1
ATOM 1576 C C . GLN A 1 194 ? -19.614 -21.626 -38.169 1.00 71.81 194 GLN A C 1
ATOM 1578 O O . GLN A 1 194 ? -18.408 -21.463 -37.976 1.00 71.81 194 GLN A O 1
ATOM 1583 N N . THR A 1 195 ? -20.517 -21.308 -37.238 1.00 66.50 195 THR A N 1
ATOM 1584 C CA . THR A 1 195 ? -20.141 -20.772 -35.921 1.00 66.50 195 THR A CA 1
ATOM 1585 C C . THR A 1 195 ? -19.530 -21.858 -35.032 1.00 66.50 195 THR A C 1
ATOM 1587 O O . THR A 1 195 ? -18.562 -21.597 -34.315 1.00 66.50 195 THR A O 1
ATOM 1590 N N . ALA A 1 196 ? -20.068 -23.079 -35.090 1.00 65.69 196 ALA A N 1
ATOM 1591 C CA . ALA A 1 196 ? -19.564 -24.222 -34.339 1.00 65.69 196 ALA A CA 1
ATOM 1592 C C . ALA A 1 196 ? -18.186 -24.685 -34.839 1.00 65.69 196 ALA A C 1
ATO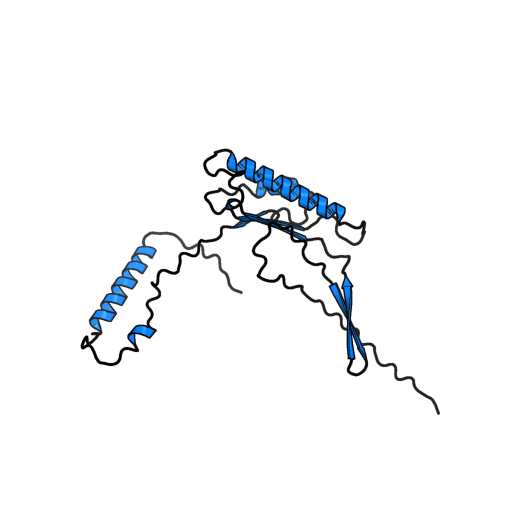M 1594 O O . ALA A 1 196 ? -17.305 -24.935 -34.020 1.00 65.69 196 ALA A O 1
ATOM 1595 N N . GLU A 1 197 ? -17.962 -24.729 -36.155 1.00 62.97 197 GLU A N 1
ATOM 1596 C CA . GLU A 1 197 ? -16.673 -25.096 -36.760 1.00 62.97 197 GLU A CA 1
ATOM 1597 C C . GLU A 1 197 ? -15.557 -24.139 -36.327 1.00 62.97 197 GLU A C 1
ATOM 1599 O O . GLU A 1 197 ? -14.512 -24.587 -35.858 1.00 62.97 197 GLU A O 1
ATOM 1604 N N . LYS A 1 198 ? -15.821 -22.826 -36.313 1.00 62.00 198 LYS A N 1
ATOM 1605 C CA . LYS A 1 198 ? -14.881 -21.821 -35.787 1.00 62.00 198 LYS A CA 1
ATOM 1606 C C . LYS A 1 198 ? -14.528 -22.047 -34.309 1.00 62.00 198 LYS A C 1
ATOM 1608 O O . LYS A 1 198 ? -13.413 -21.760 -33.876 1.00 62.00 198 LYS A O 1
ATOM 1613 N N . TYR A 1 199 ? -15.469 -22.559 -33.517 1.00 57.94 199 TYR A N 1
ATOM 1614 C CA . TYR A 1 199 ? -15.253 -22.882 -32.102 1.00 57.94 199 TYR A CA 1
ATOM 1615 C C . TYR A 1 199 ? -14.442 -24.178 -31.916 1.00 57.94 199 TYR A C 1
ATOM 1617 O O . TYR A 1 199 ? -13.664 -24.308 -30.968 1.00 57.94 199 TYR A O 1
ATOM 1625 N N . ILE A 1 200 ? -14.596 -25.130 -32.839 1.00 58.69 200 ILE A N 1
ATOM 1626 C CA . ILE A 1 200 ? -13.855 -26.396 -32.857 1.00 58.69 200 ILE A CA 1
ATOM 1627 C C . ILE A 1 200 ? -12.404 -26.168 -33.318 1.00 58.69 200 ILE A C 1
ATOM 1629 O O . ILE A 1 200 ? -11.480 -26.711 -32.716 1.00 58.69 200 ILE A O 1
ATOM 1633 N N . GLU A 1 201 ? -12.163 -25.288 -34.289 1.00 52.12 201 GLU A N 1
ATOM 1634 C CA . GLU A 1 201 ? -10.802 -24.924 -34.719 1.00 52.12 201 GLU A CA 1
ATOM 1635 C C . GLU A 1 201 ? -9.987 -24.271 -33.588 1.00 52.12 201 GLU A C 1
ATOM 1637 O O . GLU A 1 201 ? -8.820 -24.605 -33.383 1.00 52.12 201 GLU A O 1
ATOM 1642 N N . LEU A 1 202 ? -10.626 -23.428 -32.768 1.00 50.88 202 LEU A N 1
ATOM 1643 C CA . LEU A 1 202 ? -10.005 -22.807 -31.589 1.00 50.88 202 LEU A CA 1
ATOM 1644 C C . LEU A 1 202 ? -9.646 -23.809 -30.478 1.00 50.88 202 LEU A C 1
ATOM 1646 O O . LEU A 1 202 ? -8.808 -23.504 -29.630 1.00 50.88 202 LEU A O 1
ATOM 1650 N N . THR A 1 203 ? -10.269 -24.992 -30.461 1.00 49.09 203 THR A N 1
ATOM 1651 C CA . THR A 1 203 ? -9.989 -26.038 -29.462 1.00 49.09 203 THR A CA 1
ATOM 1652 C C . THR A 1 203 ? -8.945 -27.056 -29.926 1.00 49.09 203 THR A C 1
ATOM 1654 O O . THR A 1 203 ? -8.328 -27.699 -29.077 1.00 49.09 203 THR A O 1
ATOM 1657 N N . GLN A 1 204 ? -8.681 -27.172 -31.234 1.00 46.50 204 GLN A N 1
ATOM 1658 C CA . GLN A 1 204 ? -7.666 -28.083 -31.788 1.00 46.50 204 GLN A CA 1
ATOM 1659 C C . GLN A 1 204 ? -6.257 -27.467 -31.875 1.00 46.50 204 GLN A C 1
ATOM 1661 O O . GLN A 1 204 ? -5.268 -28.203 -31.856 1.00 46.50 204 GLN A O 1
ATOM 1666 N N . THR A 1 205 ? -6.118 -26.137 -31.864 1.00 46.38 205 THR A N 1
ATOM 1667 C CA . THR A 1 205 ? -4.824 -25.477 -31.618 1.00 46.38 205 THR A CA 1
ATOM 1668 C C . THR A 1 205 ? -4.582 -25.369 -30.109 1.00 46.38 205 THR A C 1
ATOM 1670 O O . THR A 1 205 ? -5.035 -24.432 -29.454 1.00 46.38 205 THR A O 1
ATOM 1673 N N . GLY A 1 206 ? -3.915 -26.379 -29.545 1.00 48.94 206 GLY A N 1
ATOM 1674 C CA . GLY A 1 206 ? -3.756 -26.610 -28.107 1.00 48.94 206 GLY A CA 1
ATOM 1675 C C . GLY A 1 206 ? -3.212 -25.443 -27.270 1.00 48.94 206 GLY A C 1
ATOM 1676 O O . GLY A 1 206 ? -2.015 -25.357 -27.004 1.00 48.94 206 GLY A O 1
ATOM 1677 N N . LEU A 1 207 ? -4.118 -24.646 -26.704 1.00 40.53 207 LEU A N 1
ATOM 1678 C CA . LEU A 1 207 ? -3.877 -23.869 -25.490 1.00 40.53 207 LEU A CA 1
ATOM 1679 C C . LEU A 1 207 ? -4.719 -24.458 -24.358 1.00 40.53 207 LEU A C 1
ATOM 1681 O O . LEU A 1 207 ? -5.938 -24.309 -24.299 1.00 40.53 207 LEU A O 1
ATOM 1685 N N . SER A 1 208 ? -4.045 -25.168 -23.454 1.00 36.06 208 SER A N 1
ATOM 1686 C CA . SER A 1 208 ? -4.648 -25.753 -22.261 1.00 36.06 208 SER A CA 1
ATOM 1687 C C . SER A 1 208 ? -5.349 -24.680 -21.412 1.00 36.06 208 SER A C 1
ATOM 1689 O O . SER A 1 208 ? -4.701 -23.694 -21.040 1.00 36.06 208 SER A O 1
ATOM 1691 N N . PRO A 1 209 ? -6.612 -24.871 -21.002 1.00 39.66 209 PRO A N 1
ATOM 1692 C CA . PRO A 1 209 ? -7.255 -23.982 -20.053 1.00 39.66 209 PRO A CA 1
ATOM 1693 C C . PRO A 1 209 ? -6.787 -24.341 -18.639 1.00 39.66 209 PRO A C 1
ATOM 1695 O O . PRO A 1 209 ? -7.340 -25.236 -17.997 1.00 39.66 209 PRO A O 1
ATOM 1698 N N . ARG A 1 210 ? -5.802 -23.614 -18.096 1.00 36.34 210 ARG A N 1
ATOM 1699 C CA . ARG A 1 210 ? -5.707 -23.497 -16.633 1.00 36.34 210 ARG A CA 1
ATOM 1700 C C . ARG A 1 210 ? -6.851 -22.603 -16.169 1.00 36.34 210 ARG A C 1
ATOM 1702 O O . ARG A 1 210 ? -6.723 -21.390 -16.052 1.00 36.34 210 ARG A O 1
ATOM 1709 N N . LYS A 1 211 ? -7.995 -23.251 -15.952 1.00 37.53 211 LYS A N 1
ATOM 1710 C CA . LYS A 1 211 ? -9.117 -22.748 -15.167 1.00 37.53 211 LYS A CA 1
ATOM 1711 C C . LYS A 1 211 ? -8.582 -22.367 -13.783 1.00 37.53 211 LYS A C 1
ATOM 1713 O O . LYS A 1 211 ? -8.207 -23.250 -13.019 1.00 37.53 211 LYS A O 1
ATOM 1718 N N . CYS A 1 212 ? -8.544 -21.076 -13.468 1.00 30.84 212 CYS A N 1
ATOM 1719 C CA . CYS A 1 212 ? -8.602 -20.637 -12.080 1.00 30.84 212 CYS A CA 1
ATOM 1720 C C . CYS A 1 212 ? -10.063 -20.3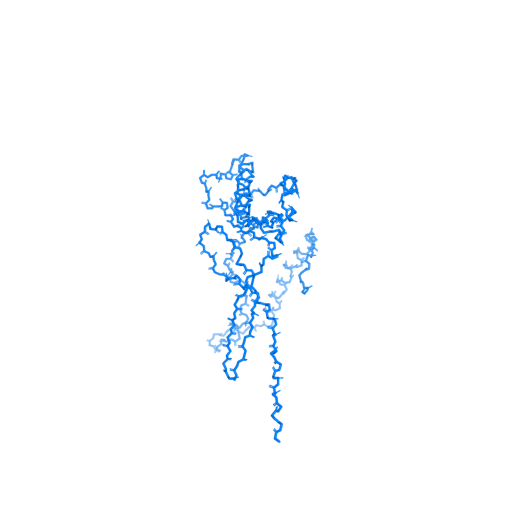07 -11.795 1.00 30.84 212 CYS A C 1
ATOM 1722 O O . CYS A 1 212 ? -10.624 -19.342 -12.311 1.00 30.84 212 CYS A O 1
ATOM 1724 N N . SER A 1 213 ? -10.674 -21.219 -11.058 1.00 31.98 213 SER A N 1
ATOM 1725 C CA . SER A 1 213 ? -12.051 -21.223 -10.606 1.00 31.98 213 SER A CA 1
ATOM 1726 C C . SER A 1 213 ? -12.343 -19.990 -9.748 1.00 31.98 213 SER A C 1
ATOM 1728 O O . SER A 1 213 ? -11.709 -19.788 -8.717 1.00 31.98 213 SER A O 1
ATOM 1730 N N . PHE A 1 214 ? -13.333 -19.203 -10.158 1.00 33.34 214 PHE A N 1
ATOM 1731 C CA . PHE A 1 214 ? -14.129 -18.356 -9.273 1.00 33.34 214 PHE A CA 1
ATOM 1732 C C . PHE A 1 214 ? -15.477 -19.052 -9.078 1.00 33.34 214 PHE A C 1
ATOM 1734 O O . PHE A 1 214 ? -16.134 -19.317 -10.080 1.00 33.34 214 PHE A O 1
ATOM 1741 N N . LEU A 1 215 ? -15.824 -19.378 -7.827 1.00 37.72 215 LEU A N 1
ATOM 1742 C CA . LEU A 1 215 ? -17.137 -19.744 -7.244 1.00 37.72 215 LEU A CA 1
ATOM 1743 C C . LEU A 1 215 ? -16.794 -20.446 -5.909 1.00 37.72 215 LEU A C 1
ATOM 1745 O O . LEU A 1 215 ? -16.082 -21.445 -5.941 1.00 37.72 215 LEU A O 1
ATOM 1749 N N . PHE A 1 216 ? -17.150 -19.986 -4.709 1.00 37.78 216 PHE A N 1
ATOM 1750 C CA . PHE A 1 216 ? -18.254 -19.156 -4.213 1.00 37.78 216 PHE A CA 1
ATOM 1751 C C . PHE A 1 216 ? -17.760 -18.095 -3.220 1.00 37.78 216 PHE A C 1
ATOM 1753 O O . PHE A 1 216 ? -16.736 -18.358 -2.549 1.00 37.78 216 PHE A O 1
#

InterPro domains:
  IPR007281 Mre11, DNA-binding [PF04152] (49-203)
  IPR007281 Mre11, DNA-binding [SM01347] (49-214)
  IPR038487 Mre11, capping domain [G3DSA:3.30.110.110] (61-166)

Nearest PDB structures (foldseek):
  8bah-assembly1_B  TM=9.497E-01  e=1.447E-18  Homo sapiens
  3t1i-assembly1_A  TM=9.571E-01  e=3.680E-17  Homo sapiens
  3t1i-assembly2_C  TM=9.570E-01  e=3.680E-17  Homo sapiens
  3t1i-assembly1_B  TM=9.569E-01  e=4.767E-17  Homo sapiens
  3t1i-assembly2_D  TM=9.569E-01  e=4.468E-17  Homo sapiens

Sequence (216 aa):
LLSVPFLLPLVSAKVCGYSEVPPHCQAVNSFVSIPSRHVGLLHIKDKKMKVQKIPLQTVRPFYLEDLVLADNSDLFLPDNPKVTQVIQDFCMEKVEMMLDNAERQHLGNPKQPEKPLIRLRVDYSGGFEPFSMVRFSQKYMDRVANPKDIIHFFRHREQKEKNEDEVNFRKLVGRPAAEGTTLRVEDLVKQYFQTAEKYIELTQTGLSPRKCSFLF

Solvent-accessible surface area (backbone atoms only — not comparable to full-atom values): 13885 Å² total; per-residue (Å²): 141,82,86,78,82,82,78,73,79,82,73,74,58,82,49,79,61,79,82,79,77,73,97,76,81,76,90,69,96,57,80,43,69,61,78,80,56,39,39,36,50,48,46,76,54,96,95,46,81,47,74,45,80,43,76,55,65,62,60,59,53,50,41,40,38,70,44,60,49,61,83,40,55,93,82,47,47,66,89,43,94,60,33,58,57,55,52,50,52,53,52,48,54,52,51,49,53,52,48,55,49,50,59,70,66,51,80,77,51,88,66,31,55,85,46,36,37,48,32,40,36,36,33,44,46,84,74,55,71,86,76,66,61,68,71,56,23,65,80,33,54,90,61,34,69,40,34,91,55,33,65,44,81,46,62,79,74,76,76,67,71,78,70,82,75,68,75,59,71,71,68,72,79,67,68,78,95,78,72,98,70,82,83,50,70,68,60,57,51,50,54,50,49,59,56,48,51,59,55,51,56,63,65,70,60,83,72,80,81,84,77,79,85,85,85,132